Protein AF-A0AAE4I4I3-F1 (afdb_monomer_lite)

pLDDT: mean 74.87, std 17.88, range [29.19, 96.75]

Organism: Phocaeicola vulgatus (NCBI:txid821)

Sequence (245 aa):
MNTEKKIASYEDACRVLNIQPINEEVFNIFPKEDQRSMLAYHKLTVITRALNNGWKPNWDDQNEWKYYPLFRYVNAGLSYAHATSAASSADASVGSRLCFPTSALAKYAAEHFADLYRDYYCFASGNGETQQAESSQEEPQSDFLKTTTEVMQKHLVPLCNGSSSRGLIVVGCDTDTKDKNGEDSTGVMVGFCGNYGAIIKGLKELLTGKQSAPIVERATREIAFEKMIKGGGIESFLKDIMNNN

Radius of gyration: 26.64 Å; chains: 1; bounding box: 72×62×69 Å

Secondary structure (DSSP, 8-state):
--------SHHHHHHHTT-PPPPGGGGGGS-HHHHHHHHHHHHHHHHHHHHTTT----TT-TTS--B------S--SS-----SSSS--------GGG-BSSHHHHHHHHHHTHHHHHHHHS---TT--------SS-----HHHHHHHHHIIIIIHHHHTT-SS-EEEEEEEEEEEE-TTS-EEEEEEEEEEE-HHHHHHHHHHHHHSSTHHHHHHHHHHHHHHHHHHHTT-HHHHHHHHHT--

Foldseek 3Di:
DDPPPPQLFLVSLCVLVVHDDDDLCVLVVDDPQCSQLVSLVVSLLSSQCSLQVPDADDPVDPPQDKDADDDDDPPPDPDDDDDPDPDDPDPDPDDRSNIHSDNVSNVVSCVSSVVSVCSNPDGPDPVDPPPPPPPPDDDPDDPQRVVVVCCCVPPPQVVAPPDQQDKDKDKDKDQQDADPVRHGDIDIDIDIYHHPVNVVVVVCCCVVVVVVPVVVVVVVVVVVVVCCVVVPPPPVVVVVVVVPD

Structure (mmCIF, N/CA/C/O backbone):
data_AF-A0AAE4I4I3-F1
#
_entry.id   AF-A0AAE4I4I3-F1
#
loop_
_atom_site.group_PDB
_atom_site.id
_atom_site.type_symbol
_atom_site.label_atom_id
_atom_site.label_alt_id
_atom_site.label_comp_id
_atom_site.label_asym_id
_atom_site.label_entity_id
_atom_site.label_seq_id
_atom_site.pdbx_PDB_ins_code
_atom_site.Cartn_x
_atom_site.Cartn_y
_atom_site.Cartn_z
_atom_site.occupancy
_atom_site.B_iso_or_equiv
_atom_site.auth_seq_id
_atom_site.auth_comp_id
_atom_site.auth_asym_id
_atom_site.auth_atom_id
_atom_site.pdbx_PDB_model_num
ATOM 1 N N . MET A 1 1 ? 3.310 9.059 -30.063 1.00 32.31 1 MET A N 1
ATOM 2 C CA . MET A 1 1 ? 2.163 9.188 -29.138 1.00 32.31 1 MET A CA 1
ATOM 3 C C . MET A 1 1 ? 2.670 8.883 -27.742 1.00 32.31 1 MET A C 1
ATOM 5 O O . MET A 1 1 ? 3.007 7.740 -27.479 1.00 32.31 1 MET A O 1
ATOM 9 N N . ASN A 1 2 ? 2.825 9.908 -26.903 1.00 37.12 2 ASN A N 1
ATOM 10 C CA . ASN A 1 2 ? 3.350 9.771 -25.547 1.00 37.12 2 ASN A CA 1
ATOM 11 C C . ASN A 1 2 ? 2.165 9.597 -24.587 1.00 37.12 2 ASN A C 1
ATOM 13 O O . ASN A 1 2 ? 1.603 10.571 -24.098 1.00 37.12 2 ASN A O 1
ATOM 17 N N . THR A 1 3 ? 1.697 8.362 -24.416 1.00 37.53 3 THR A N 1
ATOM 18 C CA . THR A 1 3 ? 0.652 8.022 -23.441 1.00 37.53 3 THR A CA 1
ATOM 19 C C . THR A 1 3 ? 1.305 7.424 -22.205 1.00 37.53 3 THR A C 1
ATOM 21 O O . THR A 1 3 ? 1.188 6.226 -21.959 1.00 37.53 3 THR A O 1
ATOM 24 N N . GLU A 1 4 ? 1.987 8.253 -21.416 1.00 48.44 4 GLU A N 1
ATOM 25 C CA . GLU A 1 4 ? 2.324 7.914 -20.031 1.00 48.44 4 GLU A CA 1
ATOM 26 C C . GLU A 1 4 ? 1.020 7.898 -19.218 1.00 48.44 4 GLU A C 1
ATOM 28 O O . GLU A 1 4 ? 0.681 8.830 -18.490 1.00 48.44 4 GLU A O 1
ATOM 33 N N . LYS A 1 5 ? 0.218 6.841 -19.388 1.00 54.81 5 LYS A N 1
ATOM 34 C CA . LYS A 1 5 ? -0.845 6.528 -18.436 1.00 54.81 5 LYS A CA 1
ATOM 35 C C . LYS A 1 5 ? -0.151 6.189 -17.126 1.00 54.81 5 LYS A C 1
ATOM 37 O O . LYS A 1 5 ? 0.422 5.115 -16.977 1.00 54.81 5 LYS A O 1
ATOM 42 N N . LYS A 1 6 ? -0.175 7.141 -16.199 1.00 74.94 6 LYS A N 1
ATOM 43 C CA . LYS A 1 6 ? 0.354 6.983 -14.851 1.00 74.94 6 LYS A CA 1
ATOM 44 C C . LYS A 1 6 ? -0.386 5.823 -14.177 1.00 74.94 6 LYS A C 1
ATOM 46 O O . LYS A 1 6 ? -1.573 5.938 -13.893 1.00 74.94 6 LYS A O 1
ATOM 51 N N . ILE A 1 7 ? 0.295 4.694 -13.981 1.00 91.06 7 ILE A N 1
ATOM 52 C CA . ILE A 1 7 ? -0.256 3.528 -13.278 1.00 91.06 7 ILE A CA 1
ATOM 53 C C . ILE A 1 7 ? -0.505 3.952 -11.828 1.00 91.06 7 ILE A C 1
ATOM 55 O O . ILE A 1 7 ? 0.450 4.187 -11.083 1.00 91.06 7 ILE A O 1
ATOM 59 N N . ALA A 1 8 ? -1.776 4.112 -11.455 1.00 91.19 8 ALA A N 1
ATOM 60 C CA . ALA A 1 8 ? -2.193 4.613 -10.144 1.00 91.19 8 ALA A CA 1
ATOM 61 C C . ALA A 1 8 ? -2.929 3.557 -9.305 1.00 91.19 8 ALA A C 1
ATOM 63 O O . ALA A 1 8 ? -3.159 3.771 -8.120 1.00 91.19 8 ALA A O 1
ATOM 64 N N . SER A 1 9 ? -3.277 2.416 -9.903 1.00 94.56 9 SER A N 1
ATOM 65 C CA . SER A 1 9 ? -4.001 1.316 -9.263 1.00 94.56 9 SER A CA 1
ATOM 66 C C . SER A 1 9 ? -3.539 -0.048 -9.788 1.00 94.56 9 SER A C 1
ATOM 68 O O . SER A 1 9 ? -2.843 -0.142 -10.807 1.00 94.56 9 SER A O 1
ATOM 70 N N . TYR A 1 10 ? -3.942 -1.118 -9.098 1.00 96.06 10 TYR A N 1
ATOM 71 C CA . TYR A 1 10 ? -3.742 -2.493 -9.561 1.00 96.06 10 TYR A CA 1
ATOM 72 C C . TYR A 1 10 ? -4.488 -2.747 -10.879 1.00 96.06 10 TYR A C 1
ATOM 74 O O . TYR A 1 10 ? -3.938 -3.336 -11.806 1.00 96.06 10 TYR A O 1
ATOM 82 N N . GLU A 1 11 ? -5.699 -2.215 -11.013 1.00 95.81 11 GLU A N 1
ATOM 83 C CA . GLU A 1 11 ? -6.546 -2.343 -12.196 1.00 95.81 11 GLU A CA 1
ATOM 84 C C . GLU A 1 11 ? -5.931 -1.620 -13.402 1.00 95.81 11 GLU A C 1
ATOM 86 O O . GLU A 1 11 ? -5.997 -2.113 -14.532 1.00 95.81 11 GLU A O 1
ATOM 91 N N . ASP A 1 12 ? -5.276 -0.476 -13.176 1.00 95.06 12 ASP A N 1
ATOM 92 C CA . ASP A 1 12 ? -4.497 0.201 -14.215 1.00 95.06 12 ASP A CA 1
ATOM 93 C C . ASP A 1 12 ? -3.323 -0.650 -14.683 1.00 95.06 12 ASP A C 1
ATOM 95 O O . ASP A 1 12 ? -3.105 -0.772 -15.891 1.00 95.06 12 ASP A O 1
ATOM 99 N N . ALA A 1 13 ? -2.598 -1.267 -13.747 1.00 96.12 13 ALA A N 1
ATOM 100 C CA . ALA A 1 13 ? -1.496 -2.166 -14.066 1.00 96.12 13 ALA A CA 1
ATOM 101 C C . ALA A 1 13 ? -1.982 -3.383 -14.872 1.00 96.12 13 ALA A C 1
ATOM 103 O O . ALA A 1 13 ? -1.383 -3.716 -15.896 1.00 96.12 13 ALA A O 1
ATOM 104 N N . CYS A 1 14 ? -3.103 -3.993 -14.476 1.00 96.62 14 CYS A N 1
ATOM 105 C CA . CYS A 1 14 ? -3.746 -5.077 -15.219 1.00 96.62 14 CYS A CA 1
ATOM 106 C C . CYS A 1 14 ? -4.103 -4.656 -16.650 1.00 96.62 14 CYS A C 1
ATOM 108 O O . CYS A 1 14 ? -3.781 -5.366 -17.603 1.00 96.62 14 CYS A O 1
ATOM 110 N N . ARG A 1 15 ? -4.690 -3.464 -16.821 1.00 95.75 15 ARG A N 1
ATOM 111 C CA . ARG A 1 15 ? -5.066 -2.929 -18.136 1.00 95.75 15 ARG A CA 1
ATOM 112 C C . ARG A 1 15 ? -3.859 -2.671 -19.034 1.00 95.75 15 ARG A C 1
ATOM 114 O O . ARG A 1 15 ? -3.913 -2.988 -20.217 1.00 95.75 15 ARG A O 1
ATOM 121 N N . VAL A 1 16 ? -2.781 -2.103 -18.489 1.00 94.81 16 VAL A N 1
ATOM 122 C CA . VAL A 1 16 ? -1.531 -1.856 -19.232 1.00 94.81 16 VAL A CA 1
ATOM 123 C C . VAL A 1 16 ? -0.881 -3.169 -19.667 1.00 94.81 16 VAL A C 1
ATOM 125 O O . VAL A 1 16 ? -0.372 -3.260 -20.779 1.00 94.81 16 VAL A O 1
ATOM 128 N N . LEU A 1 17 ? -0.937 -4.197 -18.819 1.00 94.94 17 LEU A N 1
ATOM 129 C CA . LEU A 1 17 ? -0.381 -5.520 -19.106 1.00 94.94 17 LEU A CA 1
ATOM 130 C C . LEU A 1 17 ? -1.322 -6.432 -19.907 1.00 94.94 17 LEU A C 1
ATOM 132 O O . LEU A 1 17 ? -0.930 -7.551 -20.234 1.00 94.94 17 LEU A O 1
ATOM 136 N N . ASN A 1 18 ? -2.538 -5.975 -20.220 1.00 96.00 18 ASN A N 1
ATOM 137 C CA . ASN A 1 18 ? -3.583 -6.761 -20.875 1.00 96.00 18 ASN A CA 1
ATOM 138 C C . ASN A 1 18 ? -3.878 -8.096 -20.157 1.00 96.00 18 ASN A C 1
ATOM 140 O O . ASN A 1 18 ? -3.991 -9.150 -20.785 1.00 96.00 18 ASN A O 1
ATOM 144 N N . ILE A 1 19 ? -3.981 -8.052 -18.827 1.00 96.19 19 ILE A N 1
ATOM 145 C CA . ILE A 1 19 ? -4.380 -9.188 -17.987 1.00 96.19 19 ILE A CA 1
ATOM 146 C C . ILE A 1 19 ? -5.659 -8.854 -17.221 1.00 96.19 19 ILE A C 1
ATOM 148 O O . ILE A 1 19 ? -5.940 -7.689 -16.940 1.00 96.19 19 ILE A O 1
ATOM 152 N N . GLN A 1 20 ? -6.425 -9.878 -16.855 1.00 96.00 20 GLN A N 1
ATOM 153 C CA . GLN A 1 20 ? -7.572 -9.699 -15.968 1.00 96.00 20 GLN A CA 1
ATOM 154 C C . GLN A 1 20 ? -7.103 -9.556 -14.511 1.00 96.00 20 GLN A C 1
ATOM 156 O O . GLN A 1 20 ? -6.129 -10.217 -14.128 1.00 96.00 20 GLN A O 1
ATOM 161 N N . PRO A 1 21 ? -7.763 -8.712 -13.698 1.00 95.81 21 PRO A N 1
ATOM 162 C CA . PRO A 1 21 ? -7.617 -8.746 -12.247 1.00 95.81 21 PRO A CA 1
ATOM 163 C C . PRO A 1 21 ? -7.860 -10.160 -11.708 1.00 95.81 21 PRO A C 1
ATOM 165 O O . PRO A 1 21 ? -8.736 -10.876 -12.197 1.00 95.81 21 PRO A O 1
ATOM 168 N N . ILE A 1 22 ? -7.065 -10.577 -10.723 1.00 94.44 22 ILE A N 1
ATOM 169 C CA . ILE A 1 22 ? -7.235 -11.884 -10.086 1.00 94.44 22 ILE A CA 1
ATOM 170 C C . ILE A 1 22 ? -8.533 -11.909 -9.267 1.00 94.44 22 ILE A C 1
ATOM 172 O O . ILE A 1 22 ? -8.881 -10.912 -8.638 1.00 94.44 22 ILE A O 1
ATOM 176 N N . ASN A 1 23 ? -9.229 -13.049 -9.245 1.00 94.44 23 ASN A N 1
ATOM 177 C CA . ASN A 1 23 ? -10.264 -13.275 -8.238 1.00 94.44 23 ASN A CA 1
ATOM 178 C C . ASN A 1 23 ? -9.578 -13.443 -6.873 1.00 94.44 23 ASN A C 1
ATOM 180 O O . ASN A 1 23 ? -8.776 -14.361 -6.695 1.00 94.44 23 ASN A O 1
ATOM 184 N N . GLU A 1 24 ? -9.877 -12.560 -5.923 1.00 91.56 24 GLU A N 1
ATOM 185 C CA . GLU A 1 24 ? -9.253 -12.565 -4.597 1.00 91.56 24 GLU A CA 1
ATOM 186 C C . GLU A 1 24 ? -9.603 -13.825 -3.789 1.00 91.56 24 GLU A C 1
ATOM 188 O O . GLU A 1 24 ? -8.783 -14.285 -2.998 1.00 91.56 24 GLU A O 1
ATOM 193 N N . GLU A 1 25 ? -10.734 -14.476 -4.079 1.00 92.12 25 GLU A N 1
ATOM 194 C CA . GLU A 1 25 ? -11.137 -15.742 -3.448 1.00 92.12 25 GLU A CA 1
ATOM 195 C C . GLU A 1 25 ? -10.136 -16.881 -3.687 1.00 92.12 25 GLU A C 1
ATOM 197 O O . GLU A 1 25 ? -10.104 -17.853 -2.935 1.00 92.12 25 GLU A O 1
ATOM 202 N N . VAL A 1 26 ? -9.274 -16.771 -4.707 1.00 92.62 26 VAL A N 1
ATOM 203 C CA . VAL A 1 26 ? -8.195 -17.742 -4.954 1.00 92.62 26 VAL A CA 1
ATOM 204 C C . VAL A 1 26 ? -7.237 -17.821 -3.763 1.00 92.62 26 VAL A C 1
ATOM 206 O O . VAL A 1 26 ? -6.634 -18.869 -3.535 1.00 92.62 26 VAL A O 1
ATOM 209 N N . PHE A 1 27 ? -7.113 -16.754 -2.970 1.00 90.75 27 PHE A N 1
ATOM 210 C CA . PHE A 1 27 ? -6.274 -16.751 -1.775 1.00 90.75 27 PHE A CA 1
ATOM 211 C C . PHE A 1 27 ? -6.927 -17.449 -0.574 1.00 90.75 27 PHE A C 1
ATOM 213 O O . PHE A 1 27 ? -6.209 -17.777 0.365 1.00 90.75 27 PHE A O 1
ATOM 220 N N . ASN A 1 28 ? -8.218 -17.804 -0.624 1.00 91.50 28 ASN A N 1
ATOM 221 C CA . ASN A 1 28 ? -8.913 -18.514 0.464 1.00 91.50 28 ASN A CA 1
ATOM 222 C C . ASN A 1 28 ? -8.334 -19.910 0.758 1.00 91.50 28 ASN A C 1
ATOM 224 O O . ASN A 1 28 ? -8.666 -20.519 1.772 1.00 91.50 28 ASN A O 1
ATOM 228 N N . ILE A 1 29 ? -7.457 -20.414 -0.115 1.00 93.88 29 ILE A N 1
ATOM 229 C CA . ILE A 1 29 ? -6.678 -21.636 0.111 1.00 93.88 29 ILE A CA 1
ATOM 230 C C . ILE A 1 29 ? -5.628 -21.482 1.225 1.00 93.88 29 ILE A C 1
ATOM 232 O O . ILE A 1 29 ? -5.163 -22.487 1.759 1.00 93.88 29 ILE A O 1
ATOM 236 N N . PHE A 1 30 ? -5.222 -20.249 1.543 1.00 90.25 30 PHE A N 1
ATOM 237 C CA . PHE A 1 30 ? -4.247 -19.939 2.587 1.00 90.25 30 PHE A CA 1
ATOM 238 C C . PHE A 1 30 ? -4.944 -19.664 3.930 1.00 90.25 30 PHE A C 1
ATOM 240 O O . PHE A 1 30 ? -6.107 -19.243 3.936 1.00 90.25 30 PHE A O 1
ATOM 247 N N . PRO A 1 31 ? -4.246 -19.845 5.070 1.00 91.62 31 PRO A N 1
ATOM 248 C CA . PRO A 1 31 ? -4.718 -19.369 6.370 1.00 91.62 31 PRO A CA 1
ATOM 249 C C . PRO A 1 31 ? -5.119 -17.893 6.312 1.00 91.62 31 PRO A C 1
ATOM 251 O O . PRO A 1 31 ? -4.498 -17.112 5.587 1.00 91.62 31 PRO A O 1
ATOM 254 N N . LYS A 1 32 ? -6.148 -17.498 7.073 1.00 87.19 32 LYS A N 1
ATOM 255 C CA . LYS A 1 32 ? -6.680 -16.121 7.057 1.00 87.19 32 LYS A CA 1
ATOM 256 C C . LYS A 1 32 ? -5.593 -15.082 7.337 1.00 87.19 32 LYS A C 1
ATOM 258 O O . LYS A 1 32 ? -5.591 -14.007 6.748 1.00 87.19 32 LYS A O 1
ATOM 263 N N . GLU A 1 33 ? -4.644 -15.445 8.188 1.00 85.38 33 GLU A N 1
ATOM 264 C CA . GLU A 1 33 ? -3.499 -14.644 8.602 1.00 85.38 33 GLU A CA 1
ATOM 265 C C . GLU A 1 33 ? -2.537 -14.332 7.438 1.00 85.38 33 GLU A C 1
ATOM 267 O O . GLU A 1 33 ? -1.902 -13.276 7.430 1.00 85.38 33 GLU A O 1
ATOM 272 N N . ASP A 1 34 ? -2.470 -15.210 6.432 1.00 87.69 34 ASP A N 1
ATOM 273 C CA . ASP A 1 34 ? -1.551 -15.108 5.293 1.00 87.69 34 ASP A CA 1
ATOM 274 C C . ASP A 1 34 ? -2.212 -14.499 4.046 1.00 87.69 34 ASP A C 1
ATOM 276 O O . ASP A 1 34 ? -1.534 -13.937 3.184 1.00 87.69 34 ASP A O 1
ATOM 280 N N . GLN A 1 35 ? -3.541 -14.577 3.929 1.00 90.19 35 GLN A N 1
ATOM 281 C CA . GLN A 1 35 ? -4.290 -14.148 2.738 1.00 90.19 35 GLN A CA 1
ATOM 282 C C . GLN A 1 35 ? -3.960 -12.714 2.315 1.00 90.19 35 GLN A C 1
ATOM 284 O O . GLN A 1 35 ? -3.699 -12.441 1.139 1.00 90.19 35 GLN A O 1
ATOM 289 N N . ARG A 1 36 ? -3.919 -11.802 3.290 1.00 89.94 36 ARG A N 1
ATOM 290 C CA . ARG A 1 36 ? -3.685 -10.375 3.058 1.00 89.94 36 ARG A CA 1
ATOM 291 C C . ARG A 1 36 ? -2.302 -10.101 2.467 1.00 89.94 36 ARG A C 1
ATOM 293 O O . ARG A 1 36 ? -2.192 -9.357 1.491 1.00 89.94 36 ARG A O 1
ATOM 300 N N . SER A 1 37 ? -1.259 -10.722 3.017 1.00 91.25 37 SER A N 1
ATOM 301 C CA . SER A 1 37 ? 0.115 -10.529 2.541 1.00 91.25 37 SER A CA 1
ATOM 302 C C . SER A 1 37 ? 0.326 -11.171 1.167 1.00 91.25 37 SER A C 1
ATOM 304 O O . SER A 1 37 ? 0.987 -10.587 0.305 1.00 91.25 37 SER A O 1
ATOM 306 N N . MET A 1 38 ? -0.313 -12.317 0.914 1.00 92.62 38 MET A N 1
ATOM 307 C CA . MET A 1 38 ? -0.261 -13.018 -0.371 1.00 92.62 38 MET A CA 1
ATOM 308 C C . MET A 1 38 ? -0.953 -12.230 -1.489 1.00 92.62 38 MET A C 1
ATOM 310 O O . MET A 1 38 ? -0.386 -12.066 -2.577 1.00 92.62 38 MET A O 1
ATOM 314 N N . LEU A 1 39 ? -2.138 -11.677 -1.214 1.00 94.38 39 LEU A N 1
ATOM 315 C CA . LEU A 1 39 ? -2.849 -10.801 -2.142 1.00 94.38 39 LEU A CA 1
ATOM 316 C C . LEU A 1 39 ? -2.047 -9.524 -2.421 1.00 94.38 39 LEU A C 1
ATOM 318 O O . LEU A 1 39 ? -1.869 -9.140 -3.583 1.00 94.38 39 LEU A O 1
ATOM 322 N N . ALA A 1 40 ? -1.523 -8.883 -1.372 1.00 94.38 40 ALA A N 1
ATOM 323 C CA . ALA A 1 40 ? -0.714 -7.676 -1.499 1.00 94.38 40 ALA A CA 1
ATOM 324 C C . ALA A 1 40 ? 0.541 -7.926 -2.344 1.00 94.38 40 ALA A C 1
ATOM 326 O O . ALA A 1 40 ? 0.833 -7.160 -3.266 1.00 94.38 40 ALA A O 1
ATOM 327 N N . TYR A 1 41 ? 1.233 -9.043 -2.102 1.00 94.38 41 TYR A N 1
ATOM 328 C CA . TYR A 1 41 ? 2.389 -9.446 -2.891 1.00 94.38 41 TYR A CA 1
ATOM 329 C C . TYR A 1 41 ? 2.036 -9.628 -4.367 1.00 94.38 41 TYR A C 1
ATOM 331 O O . TYR A 1 41 ? 2.728 -9.098 -5.241 1.00 94.38 41 TYR A O 1
ATOM 339 N N . HIS A 1 42 ? 0.934 -10.321 -4.666 1.00 95.50 42 HIS A N 1
ATOM 340 C CA . HIS A 1 42 ? 0.475 -10.484 -6.040 1.00 95.50 42 HIS A CA 1
ATOM 341 C C . HIS A 1 42 ? 0.224 -9.125 -6.706 1.00 95.50 42 HIS A C 1
ATOM 343 O O . HIS A 1 42 ? 0.811 -8.845 -7.755 1.00 95.50 42 HIS A O 1
ATOM 349 N N . LYS A 1 43 ? -0.572 -8.247 -6.083 1.00 96.69 43 LYS A N 1
ATOM 350 C CA . LYS A 1 43 ? -0.879 -6.917 -6.632 1.00 96.69 43 LYS A CA 1
ATOM 351 C C . LYS A 1 43 ? 0.389 -6.096 -6.876 1.00 96.69 43 LYS A C 1
ATOM 353 O O . LYS A 1 43 ? 0.559 -5.558 -7.971 1.00 96.69 43 LYS A O 1
ATOM 358 N N . LEU A 1 44 ? 1.320 -6.078 -5.919 1.00 96.25 44 LEU A N 1
ATOM 359 C CA . LEU A 1 44 ? 2.612 -5.401 -6.063 1.00 96.25 44 LEU A CA 1
ATOM 360 C C . LEU A 1 44 ? 3.427 -5.956 -7.234 1.00 96.25 44 LEU A C 1
ATOM 362 O O . LEU A 1 44 ? 3.962 -5.179 -8.016 1.00 96.25 44 LEU A O 1
ATOM 366 N N . THR A 1 45 ? 3.479 -7.277 -7.427 1.00 95.25 45 THR A N 1
ATOM 367 C CA . THR A 1 45 ? 4.226 -7.862 -8.557 1.00 95.25 45 THR A CA 1
ATOM 368 C C . THR A 1 45 ? 3.637 -7.464 -9.914 1.00 95.25 45 THR A C 1
ATOM 370 O O . THR A 1 45 ? 4.375 -7.252 -10.879 1.00 95.25 45 THR A O 1
ATOM 373 N N . VAL A 1 46 ? 2.312 -7.331 -10.015 1.00 96.75 46 VAL A N 1
ATOM 374 C CA . VAL A 1 46 ? 1.641 -6.851 -11.230 1.00 96.75 46 VAL A CA 1
ATOM 375 C C . VAL A 1 46 ? 1.952 -5.374 -11.468 1.00 96.75 46 VAL A C 1
ATOM 377 O O . VAL A 1 46 ? 2.355 -5.010 -12.572 1.00 96.75 46 VAL A O 1
ATOM 380 N N . ILE A 1 47 ? 1.842 -4.548 -10.428 1.00 96.50 47 ILE A N 1
ATOM 381 C CA . ILE A 1 47 ? 2.155 -3.117 -10.478 1.00 96.50 47 ILE A CA 1
ATOM 382 C C . ILE A 1 47 ? 3.616 -2.892 -10.875 1.00 96.50 47 ILE A C 1
ATOM 384 O O . ILE A 1 47 ? 3.877 -2.132 -11.804 1.00 96.50 47 ILE A O 1
ATOM 388 N N . THR A 1 48 ? 4.569 -3.590 -10.252 1.00 95.25 48 THR A N 1
ATOM 389 C CA . THR A 1 48 ? 5.993 -3.481 -10.595 1.00 95.25 48 THR A CA 1
ATOM 390 C C . THR A 1 48 ? 6.249 -3.864 -12.049 1.00 95.25 48 THR A C 1
ATOM 392 O O . THR A 1 48 ? 6.948 -3.136 -12.747 1.00 95.25 48 THR A O 1
ATOM 395 N N . ARG A 1 49 ? 5.651 -4.954 -12.554 1.00 94.81 49 ARG A N 1
ATOM 396 C CA . ARG A 1 49 ? 5.787 -5.328 -13.974 1.00 94.81 49 ARG A CA 1
ATOM 397 C C . ARG A 1 49 ? 5.277 -4.237 -14.911 1.00 94.81 49 ARG A C 1
ATOM 399 O O . ARG A 1 49 ? 5.927 -3.962 -15.917 1.00 94.81 49 ARG A O 1
ATOM 406 N N . ALA A 1 50 ? 4.137 -3.634 -14.583 1.00 95.75 50 ALA A N 1
ATOM 407 C CA . ALA A 1 50 ? 3.555 -2.566 -15.383 1.00 95.75 50 ALA A CA 1
ATOM 408 C C . ALA A 1 50 ? 4.428 -1.299 -15.343 1.00 95.75 50 ALA A C 1
ATOM 410 O O . ALA A 1 50 ? 4.730 -0.732 -16.389 1.00 95.75 50 ALA A O 1
ATOM 411 N N . LEU A 1 51 ? 4.894 -0.897 -14.155 1.00 94.81 51 LEU A N 1
ATOM 412 C CA . LEU A 1 51 ? 5.760 0.272 -13.966 1.00 94.81 51 LEU A CA 1
ATOM 413 C C . LEU A 1 51 ? 7.117 0.112 -14.654 1.00 94.81 51 LEU A C 1
ATOM 415 O O . LEU A 1 51 ? 7.626 1.068 -15.232 1.00 94.81 51 LEU A O 1
ATOM 419 N N . ASN A 1 52 ? 7.689 -1.091 -14.629 1.00 94.62 52 ASN A N 1
ATOM 420 C CA . ASN A 1 52 ? 8.978 -1.365 -15.257 1.00 94.62 52 ASN A CA 1
ATOM 421 C C . ASN A 1 52 ? 8.916 -1.353 -16.787 1.00 94.62 52 ASN A C 1
ATOM 423 O O . ASN A 1 52 ? 9.967 -1.319 -17.421 1.00 94.62 52 ASN A O 1
ATOM 427 N N . ASN A 1 53 ? 7.721 -1.386 -17.387 1.00 93.06 53 ASN A N 1
ATOM 428 C CA . ASN A 1 53 ? 7.525 -1.294 -18.835 1.00 93.06 53 ASN A CA 1
ATOM 429 C C . ASN A 1 53 ? 8.461 -2.231 -19.631 1.00 93.06 53 ASN A C 1
ATOM 431 O O . ASN A 1 53 ? 9.149 -1.829 -20.567 1.00 93.06 53 ASN A O 1
ATOM 435 N N . GLY A 1 54 ? 8.537 -3.493 -19.201 1.00 91.25 54 GLY A N 1
ATOM 436 C CA . GLY A 1 54 ? 9.382 -4.513 -19.827 1.00 91.25 54 GLY A CA 1
ATOM 437 C C . GLY A 1 54 ? 10.832 -4.563 -19.339 1.00 91.25 54 GLY A C 1
ATOM 438 O O . GLY A 1 54 ? 11.501 -5.561 -19.611 1.00 91.25 54 GLY A O 1
ATOM 439 N N . TRP A 1 55 ? 11.309 -3.576 -18.572 1.00 93.31 55 TRP A N 1
ATOM 440 C CA . TRP A 1 55 ? 12.605 -3.677 -17.902 1.00 93.31 55 TRP A CA 1
ATOM 441 C C . TRP A 1 55 ? 12.611 -4.855 -16.922 1.00 93.31 55 TRP A C 1
ATOM 443 O O . TRP A 1 55 ? 11.666 -5.074 -16.154 1.00 93.31 55 TRP A O 1
ATOM 453 N N . LYS A 1 56 ? 13.698 -5.623 -16.960 1.00 90.62 56 LYS A N 1
ATOM 454 C CA . LYS A 1 56 ? 13.988 -6.707 -16.028 1.00 90.62 56 LYS A CA 1
ATOM 455 C C . LYS A 1 56 ? 15.438 -6.552 -15.576 1.00 90.62 56 LYS A C 1
ATOM 457 O O . LYS A 1 56 ? 16.281 -6.301 -16.433 1.00 90.62 56 LYS A O 1
ATOM 462 N N . PRO A 1 57 ? 15.725 -6.741 -14.282 1.00 88.44 57 PRO A N 1
ATOM 463 C CA . PRO A 1 57 ? 17.084 -6.657 -13.766 1.00 88.44 57 PRO A CA 1
ATOM 464 C C . PRO A 1 57 ? 17.983 -7.697 -14.444 1.00 88.44 57 PRO A C 1
ATOM 466 O O . PRO A 1 57 ? 17.640 -8.882 -14.490 1.00 88.44 57 PRO A O 1
ATOM 469 N N . ASN A 1 58 ? 19.142 -7.259 -14.921 1.00 88.19 58 ASN A N 1
ATOM 470 C CA . ASN A 1 58 ? 20.247 -8.115 -15.312 1.00 88.19 58 ASN A CA 1
ATOM 471 C C . ASN A 1 58 ? 21.107 -8.421 -14.078 1.00 88.19 58 ASN A C 1
ATOM 473 O O . ASN A 1 58 ? 21.813 -7.561 -13.555 1.00 88.19 58 ASN A O 1
ATOM 477 N N . TRP A 1 59 ? 21.030 -9.654 -13.584 1.00 86.00 59 TRP A N 1
ATOM 478 C CA . TRP A 1 59 ? 21.750 -10.067 -12.375 1.00 86.00 59 TRP A CA 1
ATOM 479 C C . TRP A 1 59 ? 23.241 -10.304 -12.600 1.00 86.00 59 TRP A C 1
ATOM 481 O O . TRP A 1 59 ? 23.999 -10.271 -11.634 1.00 86.00 59 TRP A O 1
ATOM 491 N N . ASP A 1 60 ? 23.653 -10.478 -13.854 1.00 88.62 60 ASP A N 1
ATOM 492 C CA . ASP A 1 60 ? 25.056 -10.659 -14.222 1.00 88.62 60 ASP A CA 1
ATOM 493 C C . ASP A 1 60 ? 25.785 -9.312 -14.378 1.00 88.62 60 ASP A C 1
ATOM 495 O O . ASP A 1 60 ? 27.015 -9.265 -14.393 1.00 88.62 60 ASP A O 1
ATOM 499 N N . ASP A 1 61 ? 25.042 -8.200 -14.460 1.00 86.56 61 ASP A N 1
ATOM 500 C CA . ASP A 1 61 ? 25.602 -6.850 -14.522 1.00 86.56 61 ASP A CA 1
ATOM 501 C C . ASP A 1 61 ? 25.668 -6.205 -13.132 1.00 86.56 61 ASP A C 1
ATOM 503 O O . ASP A 1 61 ? 24.671 -5.732 -12.573 1.00 86.56 61 ASP A O 1
ATOM 507 N N . GLN A 1 62 ? 26.885 -6.157 -12.589 1.00 85.31 62 GLN A N 1
ATOM 508 C CA . GLN A 1 62 ? 27.187 -5.520 -11.307 1.00 85.31 62 GLN A CA 1
ATOM 509 C C . GLN A 1 62 ? 27.122 -3.984 -11.359 1.00 85.31 62 GLN A C 1
ATOM 511 O O . GLN A 1 62 ? 27.059 -3.349 -10.308 1.00 85.31 62 GLN A O 1
ATOM 516 N N . ASN A 1 63 ? 27.123 -3.379 -12.551 1.00 88.88 63 ASN A N 1
ATOM 517 C CA . ASN A 1 63 ? 27.035 -1.928 -12.725 1.00 88.88 63 ASN A CA 1
ATOM 518 C C . ASN A 1 63 ? 25.590 -1.439 -12.898 1.00 88.88 63 ASN A C 1
ATOM 520 O O . ASN A 1 63 ? 25.327 -0.237 -12.811 1.00 88.88 63 ASN A O 1
ATOM 524 N N . GLU A 1 64 ? 24.641 -2.347 -13.133 1.00 85.94 64 GLU A N 1
ATOM 525 C CA . GLU A 1 64 ? 23.230 -1.999 -13.229 1.00 85.94 64 GLU A CA 1
ATOM 526 C C . GLU A 1 64 ? 22.627 -1.829 -11.830 1.00 85.94 64 GLU A C 1
ATOM 528 O O . GLU A 1 64 ? 22.322 -2.797 -11.120 1.00 85.94 64 GLU A O 1
ATOM 533 N N . TRP A 1 65 ? 22.385 -0.572 -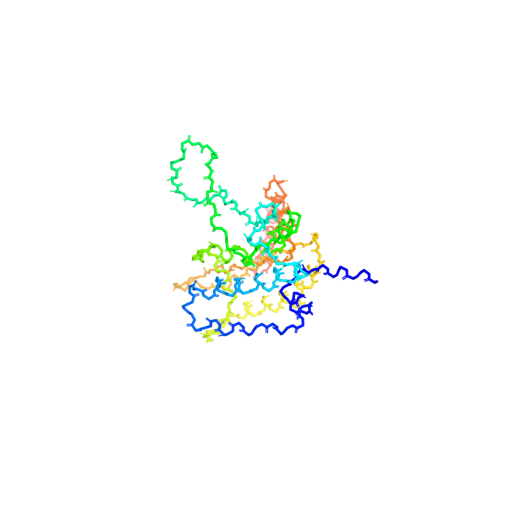11.461 1.00 87.56 65 TRP A N 1
ATOM 534 C CA . TRP A 1 65 ? 21.673 -0.221 -10.240 1.00 87.56 65 TRP A CA 1
ATOM 535 C C . TRP A 1 65 ? 20.226 -0.719 -10.261 1.00 87.56 65 TRP A C 1
ATOM 537 O O . TRP A 1 65 ? 19.479 -0.499 -11.212 1.00 87.56 65 TRP A O 1
ATOM 547 N N . LYS A 1 66 ? 19.817 -1.358 -9.162 1.00 89.38 66 LYS A N 1
ATOM 548 C CA . LYS A 1 66 ? 18.472 -1.907 -8.957 1.00 89.38 66 LYS A CA 1
ATOM 549 C C . LYS A 1 66 ? 17.893 -1.257 -7.710 1.00 89.38 66 LYS A C 1
ATOM 551 O O . LYS A 1 66 ? 18.448 -1.393 -6.621 1.00 89.38 66 LYS A O 1
ATOM 556 N N . TYR A 1 67 ? 16.803 -0.521 -7.871 1.00 89.75 67 TYR A N 1
ATOM 557 C CA . TYR A 1 67 ? 16.237 0.291 -6.800 1.00 89.75 67 TYR A CA 1
ATOM 558 C C . TYR A 1 67 ? 15.057 -0.414 -6.139 1.00 89.75 67 TYR A C 1
ATOM 560 O O . TYR A 1 67 ? 14.204 -0.982 -6.821 1.00 89.75 67 TYR A O 1
ATOM 568 N N . TYR A 1 68 ? 14.998 -0.338 -4.809 1.00 87.00 68 TYR A N 1
ATOM 569 C CA . TYR A 1 68 ? 13.985 -0.996 -3.987 1.00 87.00 68 TYR A CA 1
ATOM 570 C C . TYR A 1 68 ? 13.331 -0.001 -3.032 1.00 87.00 68 TYR A C 1
ATOM 572 O O . TYR A 1 68 ? 14.037 0.794 -2.403 1.00 87.00 68 TYR A O 1
ATOM 580 N N . PRO A 1 69 ? 12.002 -0.059 -2.870 1.00 87.50 69 PRO A N 1
ATOM 581 C CA . PRO A 1 69 ? 11.319 0.581 -1.756 1.00 87.50 69 PRO A CA 1
ATOM 582 C C . PRO A 1 69 ? 11.797 -0.002 -0.424 1.00 87.50 69 PRO A C 1
ATOM 584 O O . PRO A 1 69 ? 11.635 -1.193 -0.168 1.00 87.50 69 PRO A O 1
ATOM 587 N N . LEU A 1 70 ? 12.381 0.839 0.427 1.00 79.88 70 LEU A N 1
ATOM 588 C CA . LEU A 1 70 ? 12.743 0.489 1.800 1.00 79.88 70 LEU A CA 1
ATOM 589 C C . LEU A 1 70 ? 11.966 1.391 2.756 1.00 79.88 70 LEU A C 1
ATOM 591 O O . LEU A 1 70 ? 12.069 2.616 2.689 1.00 79.88 70 LEU A O 1
ATOM 595 N N . PHE A 1 71 ? 11.193 0.776 3.649 1.00 79.88 71 PHE A N 1
ATOM 596 C CA . PHE A 1 71 ? 10.349 1.477 4.611 1.00 79.88 71 PHE A CA 1
ATOM 597 C C . PHE A 1 71 ? 10.984 1.446 6.000 1.00 79.88 71 PHE A C 1
ATOM 599 O O . PHE A 1 71 ? 11.467 0.411 6.458 1.00 79.88 71 PHE A O 1
ATOM 606 N N . ARG A 1 72 ? 10.967 2.591 6.688 1.00 72.50 72 ARG A N 1
ATOM 607 C CA . ARG A 1 72 ? 11.369 2.708 8.093 1.00 72.50 72 ARG A CA 1
ATOM 608 C C . ARG A 1 72 ? 10.131 2.983 8.938 1.00 72.50 72 ARG A C 1
ATOM 610 O O . ARG A 1 72 ? 9.512 4.034 8.791 1.00 72.50 72 ARG A O 1
ATOM 617 N N . TYR A 1 73 ? 9.818 2.080 9.860 1.00 65.50 73 TYR A N 1
ATOM 618 C CA . TYR A 1 73 ? 8.777 2.299 10.863 1.00 65.50 73 TYR A CA 1
ATOM 619 C C . TYR A 1 73 ? 9.371 3.048 12.057 1.00 65.50 73 TYR A C 1
ATOM 621 O O . TYR A 1 73 ? 10.335 2.597 12.669 1.00 65.50 73 TYR A O 1
ATOM 629 N N . VAL A 1 74 ? 8.826 4.229 12.358 1.00 60.41 74 VAL A N 1
ATOM 630 C CA . VAL A 1 74 ? 9.408 5.162 13.343 1.00 60.41 74 VAL A CA 1
ATOM 631 C C . VAL A 1 74 ? 8.981 4.836 14.784 1.00 60.41 74 VAL A C 1
ATOM 633 O O . VAL A 1 74 ? 9.663 5.223 15.722 1.00 60.41 74 VAL A O 1
ATOM 636 N N . ASN A 1 75 ? 7.903 4.064 14.966 1.00 57.50 75 ASN A N 1
ATOM 637 C CA . ASN A 1 75 ? 7.410 3.597 16.265 1.00 57.50 75 ASN A CA 1
ATOM 638 C C . ASN A 1 75 ? 7.160 2.085 16.211 1.00 57.50 75 ASN A C 1
ATOM 640 O O . ASN A 1 75 ? 6.038 1.651 15.974 1.00 57.50 75 ASN A O 1
ATOM 644 N N . ALA A 1 76 ? 8.199 1.276 16.415 1.00 54.47 76 ALA A N 1
ATOM 645 C CA . ALA A 1 76 ? 8.046 -0.180 16.458 1.00 54.47 76 ALA A CA 1
ATOM 646 C C . ALA A 1 76 ? 7.443 -0.705 17.778 1.00 54.47 76 ALA A C 1
ATOM 648 O O . ALA A 1 76 ? 7.096 -1.874 17.832 1.00 54.47 76 ALA A O 1
ATOM 649 N N . GLY A 1 77 ? 7.287 0.134 18.818 1.00 48.88 77 GLY A N 1
ATOM 650 C CA . GLY A 1 77 ? 6.783 -0.276 20.138 1.00 48.88 77 GLY A CA 1
ATOM 651 C C . GLY A 1 77 ? 7.725 -1.254 20.858 1.00 48.88 77 GLY A C 1
ATOM 652 O O . GLY A 1 77 ? 8.058 -2.301 20.323 1.00 48.88 77 GLY A O 1
ATOM 653 N N . LEU A 1 78 ? 8.195 -0.893 22.062 1.00 41.62 78 LEU A N 1
ATOM 654 C CA . LEU A 1 78 ? 8.976 -1.714 23.022 1.00 41.62 78 LEU A CA 1
ATOM 655 C C . LEU A 1 78 ? 10.092 -2.647 22.481 1.00 41.62 78 LEU A C 1
ATOM 657 O O . LEU A 1 78 ? 10.593 -3.497 23.212 1.00 41.62 78 LEU A O 1
ATOM 661 N N . SER A 1 79 ? 10.542 -2.483 21.241 1.00 46.75 79 SER A N 1
ATOM 662 C CA . SER A 1 79 ? 11.582 -3.314 20.644 1.00 46.75 79 SER A CA 1
ATOM 663 C C . SER A 1 79 ? 12.935 -2.663 20.909 1.00 46.75 79 SER A C 1
ATOM 665 O O . SER A 1 79 ? 13.358 -1.753 20.197 1.00 46.75 79 SER A O 1
ATOM 667 N N . TYR A 1 80 ? 13.600 -3.097 21.981 1.00 44.88 80 TYR A N 1
ATOM 668 C CA . TYR A 1 80 ? 14.996 -2.756 22.248 1.00 44.88 80 TYR A CA 1
ATOM 669 C C . TYR A 1 80 ? 15.889 -3.501 21.248 1.00 44.88 80 TYR A C 1
ATOM 671 O O . TYR A 1 80 ? 16.153 -4.691 21.403 1.00 44.88 80 TYR A O 1
ATOM 679 N N . ALA A 1 81 ? 16.345 -2.802 20.210 1.00 51.88 81 ALA A N 1
ATOM 680 C CA . ALA A 1 81 ? 17.375 -3.292 19.302 1.00 51.88 81 ALA A CA 1
ATOM 681 C C . ALA A 1 81 ? 18.701 -2.599 19.646 1.00 51.88 81 ALA A C 1
ATOM 683 O O . ALA A 1 81 ? 18.893 -1.419 19.352 1.00 51.88 81 ALA A O 1
ATOM 684 N N . HIS A 1 82 ? 19.611 -3.322 20.303 1.00 45.75 82 HIS A N 1
ATOM 685 C CA . HIS A 1 82 ? 20.959 -2.836 20.593 1.00 45.75 82 HIS A CA 1
ATOM 686 C C . HIS A 1 82 ? 21.757 -2.720 19.284 1.00 45.75 82 HIS A C 1
ATOM 688 O O . HIS A 1 82 ? 22.294 -3.709 18.786 1.00 45.75 82 HIS A O 1
ATOM 694 N N . ALA A 1 83 ? 21.849 -1.511 18.730 1.00 54.66 83 ALA A N 1
ATOM 695 C CA . ALA A 1 83 ? 22.710 -1.210 17.592 1.00 54.66 83 ALA A CA 1
ATOM 696 C C . ALA A 1 83 ? 23.900 -0.357 18.056 1.00 54.66 83 ALA A C 1
ATOM 698 O O . ALA A 1 83 ? 23.726 0.741 18.578 1.00 54.66 83 ALA A O 1
ATOM 699 N N . THR A 1 84 ? 25.123 -0.848 17.839 1.00 59.31 84 THR A N 1
ATOM 700 C CA . THR A 1 84 ? 26.390 -0.150 18.145 1.00 59.31 84 THR A CA 1
ATOM 701 C C . THR A 1 84 ? 26.626 1.093 17.281 1.00 59.31 84 THR A C 1
ATOM 703 O O . THR A 1 84 ? 27.588 1.830 17.482 1.00 59.31 84 THR A O 1
ATOM 706 N N . SER A 1 85 ? 25.766 1.348 16.297 1.00 57.72 85 SER A N 1
ATOM 707 C CA . SER A 1 85 ? 25.796 2.518 15.424 1.00 57.72 85 SER A CA 1
ATOM 708 C C . SER A 1 85 ? 24.367 2.878 15.028 1.00 57.72 85 SER A C 1
ATOM 710 O O . SER A 1 85 ? 23.582 1.992 14.696 1.00 57.72 85 SER A O 1
ATOM 712 N N . ALA A 1 86 ? 24.027 4.173 15.028 1.00 51.34 86 ALA A N 1
ATOM 713 C CA . ALA A 1 86 ? 22.688 4.663 14.665 1.00 51.34 86 ALA A CA 1
ATOM 714 C C . ALA A 1 86 ? 22.266 4.287 13.226 1.00 51.34 86 ALA A C 1
ATOM 716 O O . ALA A 1 86 ? 21.077 4.261 12.904 1.00 51.34 86 ALA A O 1
ATOM 717 N N . ALA A 1 87 ? 23.245 3.978 12.372 1.00 48.66 87 ALA A N 1
ATOM 718 C CA . ALA A 1 87 ? 23.075 3.325 11.087 1.00 48.66 87 ALA A CA 1
ATOM 719 C C . ALA A 1 87 ? 23.989 2.094 11.052 1.00 48.66 87 ALA A C 1
ATOM 721 O O . ALA A 1 87 ? 25.204 2.217 11.193 1.00 48.66 87 ALA A O 1
ATOM 722 N N . SER A 1 88 ? 23.408 0.911 10.890 1.00 51.72 88 SER A N 1
ATOM 723 C CA . SER A 1 88 ? 24.140 -0.323 10.599 1.00 51.72 88 SER A CA 1
ATOM 724 C C . SER A 1 88 ? 24.077 -0.576 9.092 1.00 51.72 88 SER A C 1
ATOM 726 O O . SER A 1 88 ? 23.060 -0.270 8.464 1.00 51.72 88 SER A O 1
ATOM 728 N N . SER A 1 89 ? 25.140 -1.122 8.499 1.00 50.56 89 SER A N 1
ATOM 729 C CA . SER A 1 89 ? 25.098 -1.654 7.135 1.00 50.56 89 SER A CA 1
ATOM 730 C C . SER A 1 89 ? 24.059 -2.776 7.082 1.00 50.56 89 SER A C 1
ATOM 732 O O . SER A 1 89 ? 24.263 -3.836 7.670 1.00 50.56 89 SER A O 1
ATOM 734 N N . ALA A 1 90 ? 22.918 -2.526 6.442 1.00 50.31 90 ALA A N 1
ATOM 735 C CA . ALA A 1 90 ? 21.910 -3.551 6.225 1.00 50.31 90 ALA A CA 1
ATOM 736 C C . ALA A 1 90 ? 22.278 -4.322 4.956 1.00 50.31 90 ALA A C 1
ATOM 738 O O . ALA A 1 90 ? 22.054 -3.825 3.852 1.00 50.31 90 ALA A O 1
ATOM 739 N N . ASP A 1 91 ? 22.832 -5.526 5.111 1.00 49.53 91 ASP A N 1
ATOM 740 C CA . ASP A 1 91 ? 22.879 -6.510 4.027 1.00 49.53 91 ASP A CA 1
ATOM 741 C C . ASP A 1 91 ? 21.442 -6.949 3.719 1.00 49.53 91 ASP A C 1
ATOM 743 O O . ASP A 1 91 ? 20.907 -7.915 4.265 1.00 49.53 91 ASP A O 1
ATOM 747 N N . ALA A 1 92 ? 20.758 -6.161 2.893 1.00 52.66 92 ALA A N 1
ATOM 748 C CA . ALA A 1 92 ? 19.392 -6.433 2.493 1.00 52.66 92 ALA A CA 1
ATOM 749 C C . ALA A 1 92 ? 19.413 -7.393 1.300 1.00 52.66 92 ALA A C 1
ATOM 751 O O . ALA A 1 92 ? 19.595 -6.987 0.153 1.00 52.66 92 ALA A O 1
ATOM 752 N N . SER A 1 93 ? 19.192 -8.680 1.570 1.00 53.72 93 SER A N 1
ATOM 753 C CA . SER A 1 93 ? 18.823 -9.642 0.527 1.00 53.72 93 SER A CA 1
ATOM 754 C C . SER A 1 93 ? 17.420 -9.294 0.024 1.00 53.72 93 SER A C 1
ATOM 756 O O . SER A 1 93 ? 16.411 -9.708 0.592 1.00 53.72 93 SER A O 1
ATOM 758 N N . VAL A 1 94 ? 17.352 -8.449 -1.001 1.00 59.78 94 VAL A N 1
ATOM 759 C CA . VAL A 1 94 ? 16.100 -7.927 -1.560 1.00 59.78 94 VAL A CA 1
ATOM 760 C C . VAL A 1 94 ? 15.573 -8.824 -2.678 1.00 59.78 94 VAL A C 1
ATOM 762 O O . VAL A 1 94 ? 16.308 -9.279 -3.552 1.00 59.78 94 VAL A O 1
ATOM 765 N N . GLY A 1 95 ? 14.266 -9.091 -2.654 1.00 62.28 95 GLY A N 1
ATOM 766 C CA . GLY A 1 95 ? 13.615 -9.951 -3.638 1.00 62.28 95 GLY A CA 1
ATOM 767 C C . GLY A 1 95 ? 13.519 -9.296 -5.019 1.00 62.28 95 GLY A C 1
ATOM 768 O O . GLY A 1 95 ? 12.929 -8.228 -5.166 1.00 62.28 95 GLY A O 1
ATOM 769 N N . SER A 1 96 ? 13.999 -9.994 -6.050 1.00 71.62 96 SER A N 1
ATOM 770 C CA . SER A 1 96 ? 14.061 -9.551 -7.456 1.00 71.62 96 SER A CA 1
ATOM 771 C C . SER A 1 96 ? 12.755 -9.017 -8.055 1.00 71.62 96 SER A C 1
ATOM 773 O O . SER A 1 96 ? 12.782 -8.231 -9.001 1.00 71.62 96 SER A O 1
ATOM 775 N N . ARG A 1 97 ? 11.597 -9.444 -7.537 1.00 81.69 97 ARG A N 1
ATOM 776 C CA . ARG A 1 97 ? 10.287 -9.173 -8.153 1.00 81.69 97 ARG A CA 1
ATOM 777 C C . ARG A 1 97 ? 9.760 -7.756 -7.932 1.00 81.69 97 ARG A C 1
ATOM 779 O O . ARG A 1 97 ? 8.857 -7.364 -8.661 1.00 81.69 97 ARG A O 1
ATOM 786 N N . LEU A 1 98 ? 10.308 -7.011 -6.969 1.00 89.69 98 LEU A N 1
ATOM 787 C CA . LEU A 1 98 ? 9.856 -5.660 -6.600 1.00 89.69 98 LEU A CA 1
ATOM 788 C C . LEU A 1 98 ? 10.942 -4.588 -6.825 1.00 89.69 98 LEU A C 1
ATOM 790 O O . LEU A 1 98 ? 10.989 -3.591 -6.105 1.00 89.69 98 LEU A O 1
ATOM 794 N N . CYS A 1 99 ? 11.832 -4.810 -7.799 1.00 90.56 99 CYS A N 1
ATOM 795 C CA . CYS A 1 99 ? 12.899 -3.876 -8.159 1.00 90.56 99 CYS A CA 1
ATOM 796 C C . CYS A 1 99 ? 12.509 -2.955 -9.321 1.00 90.56 99 CYS A C 1
ATOM 798 O O . CYS A 1 99 ? 11.697 -3.323 -10.175 1.00 90.56 99 CYS A O 1
ATOM 800 N N . PHE A 1 100 ? 13.133 -1.779 -9.366 1.00 92.88 100 PHE A N 1
ATOM 801 C CA . PHE A 1 100 ? 12.896 -0.747 -10.373 1.00 92.88 100 PHE A CA 1
ATOM 802 C C . PHE A 1 100 ? 14.216 -0.252 -10.991 1.00 92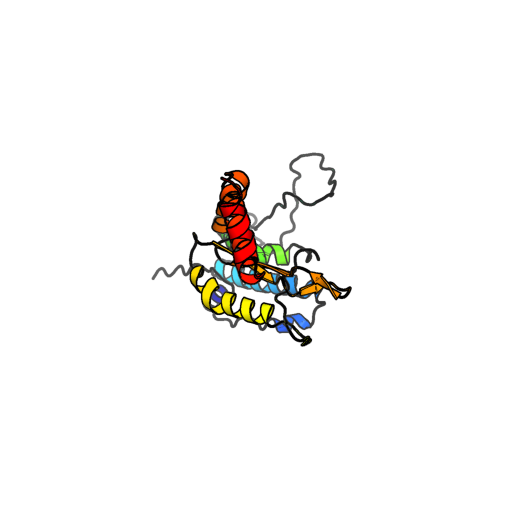.88 100 PHE A C 1
ATOM 804 O O . PHE A 1 100 ? 15.236 -0.223 -10.295 1.00 92.88 100 PHE A O 1
ATOM 811 N N . PRO A 1 101 ? 14.202 0.209 -12.257 1.00 92.69 101 PRO A N 1
ATOM 812 C CA . PRO A 1 101 ? 15.385 0.726 -12.953 1.00 92.69 101 PRO A CA 1
ATOM 813 C C . PRO A 1 101 ? 15.869 2.084 -12.429 1.00 92.69 101 PRO A C 1
ATOM 815 O O . PRO A 1 101 ? 16.999 2.480 -12.695 1.00 92.69 101 PRO A O 1
ATOM 818 N N . THR A 1 102 ? 15.024 2.837 -11.713 1.00 93.44 102 THR A N 1
ATOM 819 C CA . THR A 1 102 ? 15.379 4.166 -11.194 1.00 93.44 102 THR A CA 1
ATOM 820 C C . THR A 1 102 ? 14.873 4.377 -9.771 1.00 93.44 102 THR A C 1
ATOM 822 O O . THR A 1 102 ? 13.820 3.868 -9.377 1.00 93.44 102 THR A O 1
ATOM 825 N N . SER A 1 103 ? 15.596 5.197 -9.005 1.00 91.19 103 SER A N 1
ATOM 826 C CA . SER A 1 103 ? 15.188 5.606 -7.656 1.00 91.19 103 SER A CA 1
ATOM 827 C C . SER A 1 103 ? 13.869 6.380 -7.653 1.00 91.19 103 SER A C 1
ATOM 829 O O . SER A 1 103 ? 13.064 6.211 -6.740 1.00 91.19 103 SER A O 1
ATOM 831 N N . ALA A 1 104 ? 13.616 7.194 -8.682 1.00 92.38 104 ALA A N 1
ATOM 832 C CA . ALA A 1 104 ? 12.375 7.948 -8.829 1.00 92.38 104 ALA A CA 1
ATOM 833 C C . ALA A 1 104 ? 11.162 7.021 -8.985 1.00 92.38 104 ALA A C 1
ATOM 835 O O . ALA A 1 104 ? 10.133 7.252 -8.352 1.00 92.38 104 ALA A O 1
ATOM 836 N N . LEU A 1 105 ? 11.296 5.947 -9.768 1.00 93.44 105 LEU A N 1
ATOM 837 C CA . LEU A 1 105 ? 10.219 4.979 -9.957 1.00 93.44 105 LEU A CA 1
ATOM 838 C C . LEU A 1 105 ? 10.002 4.113 -8.710 1.00 93.44 105 LEU A C 1
ATOM 840 O O . LEU A 1 105 ? 8.859 3.877 -8.325 1.00 93.44 105 LEU A O 1
ATOM 844 N N . ALA A 1 106 ? 11.082 3.718 -8.028 1.00 91.69 106 ALA A N 1
ATOM 845 C CA . ALA A 1 106 ? 10.982 3.040 -6.737 1.00 91.69 106 ALA A CA 1
ATOM 846 C C . ALA A 1 106 ? 10.272 3.917 -5.693 1.00 91.69 106 ALA A C 1
ATOM 848 O O . ALA A 1 106 ? 9.368 3.449 -5.005 1.00 91.69 106 ALA A O 1
ATOM 849 N N . LYS A 1 107 ? 10.625 5.206 -5.612 1.00 90.19 107 LYS A N 1
ATOM 850 C CA . LYS A 1 107 ? 9.967 6.167 -4.719 1.00 90.19 107 LYS A CA 1
ATOM 851 C C . LYS A 1 107 ? 8.494 6.351 -5.078 1.00 90.19 107 LYS A C 1
ATOM 853 O O . LYS A 1 107 ? 7.645 6.309 -4.194 1.00 90.19 107 LYS A O 1
ATOM 858 N N . TYR A 1 108 ? 8.190 6.494 -6.366 1.00 92.81 108 TYR A N 1
ATOM 859 C CA . TYR A 1 108 ? 6.818 6.583 -6.853 1.00 92.81 108 TYR A CA 1
ATOM 860 C C . TYR A 1 108 ? 5.980 5.386 -6.394 1.00 92.81 108 TYR A C 1
ATOM 862 O O . TYR A 1 108 ? 4.917 5.579 -5.805 1.00 92.81 108 TYR A O 1
ATOM 870 N N . ALA A 1 109 ? 6.484 4.168 -6.617 1.00 92.94 109 ALA A N 1
ATOM 871 C CA . ALA A 1 109 ? 5.810 2.944 -6.210 1.00 92.94 109 ALA A CA 1
ATOM 872 C C . ALA A 1 109 ? 5.614 2.887 -4.689 1.00 92.94 109 ALA A C 1
ATOM 874 O O . ALA A 1 109 ? 4.514 2.593 -4.223 1.00 92.94 109 ALA A O 1
ATOM 875 N N . ALA A 1 110 ? 6.657 3.222 -3.924 1.00 90.00 110 ALA A N 1
ATOM 876 C CA . ALA A 1 110 ? 6.624 3.221 -2.467 1.00 90.00 110 ALA A CA 1
ATOM 877 C C . ALA A 1 110 ? 5.553 4.165 -1.902 1.00 90.00 110 ALA A C 1
ATOM 879 O O . ALA A 1 110 ? 4.839 3.802 -0.974 1.00 90.00 110 ALA A O 1
ATOM 880 N N . GLU A 1 111 ? 5.439 5.370 -2.467 1.00 88.50 111 GLU A N 1
ATOM 881 C CA . GLU A 1 111 ? 4.503 6.397 -2.005 1.00 88.50 111 GLU A CA 1
ATOM 882 C C . GLU A 1 111 ? 3.066 6.126 -2.462 1.00 88.50 111 GLU A C 1
ATOM 884 O O . GLU A 1 111 ? 2.135 6.309 -1.682 1.00 88.50 111 GLU A O 1
ATOM 889 N N . HIS A 1 112 ? 2.867 5.679 -3.706 1.00 91.62 112 HIS A N 1
ATOM 890 C CA . HIS A 1 112 ? 1.522 5.499 -4.268 1.00 91.62 112 HIS A CA 1
ATOM 891 C C . HIS A 1 112 ? 0.864 4.185 -3.836 1.00 91.62 112 HIS A C 1
ATOM 893 O O . HIS A 1 112 ? -0.360 4.112 -3.792 1.00 91.62 112 HIS A O 1
ATOM 899 N N . PHE A 1 113 ? 1.652 3.163 -3.489 1.00 93.81 113 PHE A N 1
ATOM 900 C CA . PHE A 1 113 ? 1.157 1.838 -3.099 1.00 93.81 113 PHE A CA 1
ATOM 901 C C . PHE A 1 113 ? 1.584 1.451 -1.677 1.00 93.81 113 PHE A C 1
ATOM 903 O O . PHE A 1 113 ? 1.732 0.269 -1.368 1.00 93.81 113 PHE A O 1
ATOM 910 N N . ALA A 1 114 ? 1.787 2.445 -0.804 1.00 90.38 114 ALA A N 1
ATOM 911 C CA . ALA A 1 114 ? 2.265 2.254 0.566 1.00 90.38 114 ALA A CA 1
ATOM 912 C C . ALA A 1 114 ? 1.411 1.260 1.373 1.00 90.38 114 ALA A C 1
ATOM 914 O O . ALA A 1 114 ? 1.956 0.468 2.137 1.00 90.38 114 ALA A O 1
ATOM 915 N N . ASP A 1 115 ? 0.090 1.259 1.169 1.00 89.81 115 ASP A N 1
ATOM 916 C CA . ASP A 1 115 ? -0.824 0.327 1.835 1.00 89.81 115 ASP A CA 1
ATOM 917 C C . ASP A 1 115 ? -0.560 -1.128 1.438 1.00 89.81 115 ASP A C 1
ATOM 919 O O . ASP A 1 115 ? -0.502 -1.993 2.306 1.00 89.81 115 ASP A O 1
ATOM 923 N N . LEU A 1 116 ? -0.314 -1.397 0.151 1.00 92.56 116 LEU A N 1
ATOM 924 C CA . LEU A 1 116 ? 0.046 -2.738 -0.316 1.00 92.56 116 LEU A CA 1
ATOM 925 C C . LEU A 1 116 ? 1.418 -3.161 0.216 1.00 92.56 116 LEU A C 1
ATOM 927 O O . LEU A 1 116 ? 1.600 -4.310 0.607 1.00 92.56 116 LEU A O 1
ATOM 931 N N . TYR A 1 117 ? 2.386 -2.241 0.267 1.00 90.88 117 TYR A N 1
ATOM 932 C CA . TYR A 1 117 ? 3.685 -2.532 0.874 1.00 90.88 117 TYR A CA 1
ATOM 933 C C . TYR A 1 117 ? 3.562 -2.838 2.367 1.00 90.88 117 TYR A C 1
ATOM 935 O O . TYR A 1 117 ? 4.176 -3.793 2.830 1.00 90.88 117 TYR A O 1
ATOM 943 N N . ARG A 1 118 ? 2.751 -2.086 3.117 1.00 87.88 118 ARG A N 1
ATOM 944 C CA . ARG A 1 118 ? 2.472 -2.383 4.528 1.00 87.88 118 ARG A CA 1
ATOM 945 C C . ARG A 1 118 ? 1.842 -3.763 4.677 1.00 87.88 118 ARG A C 1
ATOM 947 O O . ARG A 1 118 ? 2.302 -4.538 5.503 1.00 87.88 118 ARG A O 1
ATOM 954 N N . ASP A 1 119 ? 0.821 -4.061 3.885 1.00 90.06 119 ASP A N 1
ATOM 955 C CA . ASP A 1 119 ? 0.097 -5.331 3.950 1.00 90.06 119 ASP A CA 1
ATOM 956 C C . ASP A 1 119 ? 0.990 -6.528 3.575 1.00 90.06 119 ASP A C 1
ATOM 958 O O . ASP A 1 119 ? 0.787 -7.630 4.074 1.00 90.06 119 ASP A O 1
ATOM 962 N N . TYR A 1 120 ? 2.011 -6.306 2.743 1.00 89.88 120 TYR A N 1
ATOM 963 C CA . TYR A 1 120 ? 3.036 -7.298 2.421 1.00 89.88 120 TYR A CA 1
ATOM 964 C C . TYR A 1 120 ? 4.119 -7.439 3.509 1.00 89.88 120 TYR A C 1
ATOM 966 O O . TYR A 1 120 ? 4.530 -8.554 3.818 1.00 89.88 120 TYR A O 1
ATOM 974 N N . TYR A 1 121 ? 4.613 -6.334 4.079 1.00 83.75 121 TYR A N 1
ATOM 975 C CA . TYR A 1 121 ? 5.732 -6.352 5.033 1.00 83.75 121 TYR A CA 1
ATOM 976 C C . TYR A 1 121 ? 5.325 -6.623 6.482 1.00 83.75 121 TYR A C 1
ATOM 978 O O . TYR A 1 121 ? 6.170 -7.032 7.281 1.00 83.75 121 TYR A O 1
ATOM 986 N N . CYS A 1 122 ? 4.080 -6.340 6.855 1.00 78.00 122 CYS A N 1
ATOM 987 C CA . CYS A 1 122 ? 3.629 -6.396 8.237 1.00 78.00 122 CYS A CA 1
ATOM 988 C C . CYS A 1 122 ? 2.618 -7.519 8.448 1.00 78.00 122 CYS A C 1
ATOM 990 O O . CYS A 1 122 ? 1.701 -7.704 7.654 1.00 78.00 122 CYS A O 1
ATOM 992 N N . PHE A 1 123 ? 2.727 -8.191 9.595 1.00 69.31 123 PHE A N 1
ATOM 993 C CA . PHE A 1 123 ? 1.620 -8.985 10.114 1.00 69.31 123 PHE A CA 1
ATOM 994 C C . PHE A 1 123 ? 0.404 -8.091 10.353 1.00 69.31 123 PHE A C 1
ATOM 996 O O . PHE A 1 123 ? 0.543 -6.936 10.777 1.00 69.31 123 PHE A O 1
ATOM 1003 N N . ALA A 1 124 ? -0.788 -8.639 10.118 1.00 61.69 124 ALA A N 1
ATOM 1004 C CA . ALA A 1 124 ? -2.021 -8.011 10.557 1.00 61.69 124 ALA A CA 1
ATOM 1005 C C . ALA A 1 124 ? -1.951 -7.847 12.083 1.00 61.69 124 ALA A C 1
ATOM 1007 O O . ALA A 1 124 ? -2.038 -8.808 12.842 1.00 61.69 124 ALA A O 1
ATOM 1008 N N . SER A 1 125 ? -1.721 -6.621 12.552 1.00 52.53 125 SER A N 1
ATOM 1009 C CA . SER A 1 125 ? -1.903 -6.314 13.965 1.00 52.53 125 SER A CA 1
ATOM 1010 C C . SER A 1 125 ? -3.399 -6.409 14.232 1.00 52.53 125 SER A C 1
ATOM 1012 O O . SER A 1 125 ? -4.171 -5.682 13.603 1.00 52.53 125 SER A O 1
ATOM 1014 N N . GLY A 1 126 ? -3.808 -7.265 15.172 1.00 47.81 126 GLY A N 1
ATOM 1015 C CA . GLY A 1 126 ? -5.207 -7.422 15.601 1.00 47.81 126 GLY A CA 1
ATOM 1016 C C . GLY A 1 126 ? -5.870 -6.135 16.121 1.00 47.81 126 GLY A C 1
ATOM 1017 O O . GLY A 1 126 ? -7.024 -6.158 16.525 1.00 47.81 126 GLY A O 1
ATOM 1018 N N . ASN A 1 127 ? -5.162 -5.003 16.082 1.00 40.72 127 ASN A N 1
ATOM 1019 C CA . ASN A 1 127 ? -5.629 -3.687 16.497 1.00 40.72 127 ASN A CA 1
ATOM 1020 C C . ASN A 1 127 ? -5.917 -2.742 15.312 1.00 40.72 127 ASN A C 1
ATOM 1022 O O . ASN A 1 127 ? -5.970 -1.529 15.504 1.00 40.72 127 ASN A O 1
ATOM 1026 N N . GLY A 1 128 ? -6.060 -3.255 14.086 1.00 40.00 128 GLY A N 1
ATOM 1027 C CA . GLY A 1 128 ? -6.263 -2.405 12.907 1.00 40.00 128 GLY A CA 1
ATOM 1028 C C . GLY A 1 128 ? -7.030 -3.032 11.749 1.00 40.00 128 GLY A C 1
ATOM 1029 O O . GLY A 1 128 ? -7.051 -2.446 10.667 1.00 40.00 128 GLY A O 1
ATOM 1030 N N . GLU A 1 129 ? -7.670 -4.185 11.941 1.00 38.28 129 GLU A N 1
ATOM 1031 C CA . GLU A 1 129 ? -8.737 -4.590 11.033 1.00 38.28 129 GLU A CA 1
ATOM 1032 C C . GLU A 1 129 ? -9.902 -3.624 11.239 1.00 38.28 129 GLU A C 1
ATOM 1034 O O . GLU A 1 129 ? -10.740 -3.784 12.123 1.00 38.28 129 GLU A O 1
ATOM 1039 N N . THR A 1 130 ? -9.975 -2.597 10.392 1.00 35.62 130 THR A N 1
ATOM 1040 C CA . THR A 1 130 ? -11.297 -2.177 9.948 1.00 35.62 130 THR A CA 1
ATOM 1041 C C . THR A 1 130 ? -11.821 -3.378 9.185 1.00 35.62 130 THR A C 1
ATOM 1043 O O . THR A 1 130 ? -11.474 -3.588 8.024 1.00 35.62 130 THR A O 1
ATOM 1046 N N . GLN A 1 131 ? -12.578 -4.218 9.883 1.00 31.58 131 GLN A N 1
ATOM 1047 C CA . GLN A 1 131 ? -13.509 -5.115 9.239 1.00 31.58 131 GLN A CA 1
ATOM 1048 C C . GLN A 1 131 ? -14.310 -4.219 8.287 1.00 31.58 131 GLN A C 1
ATOM 1050 O O . GLN A 1 131 ? -15.147 -3.424 8.716 1.00 31.58 131 GLN A O 1
ATOM 1055 N N . GLN A 1 132 ? -14.045 -4.305 6.981 1.00 31.19 132 GLN A N 1
ATOM 1056 C CA . GLN A 1 132 ? -15.192 -4.336 6.095 1.00 31.19 132 GLN A CA 1
ATOM 1057 C C . GLN A 1 132 ? -15.990 -5.514 6.621 1.00 31.19 132 GLN A C 1
ATOM 1059 O O . GLN A 1 132 ? -15.522 -6.649 6.586 1.00 31.19 132 GLN A O 1
ATOM 1064 N N . ALA A 1 133 ? -17.102 -5.197 7.274 1.00 31.56 133 ALA A N 1
ATOM 1065 C CA . ALA A 1 133 ? -18.048 -6.180 7.734 1.00 31.56 133 ALA A CA 1
ATOM 1066 C C . ALA A 1 133 ? -18.582 -6.903 6.491 1.00 31.56 133 ALA A C 1
ATOM 1068 O O . ALA A 1 133 ? -19.609 -6.534 5.933 1.00 31.56 133 ALA A O 1
ATOM 1069 N N . GLU A 1 134 ? -17.860 -7.921 6.032 1.00 32.31 134 GLU A N 1
ATOM 1070 C CA . GLU A 1 134 ? -18.483 -9.072 5.412 1.00 32.31 134 GLU A CA 1
ATOM 1071 C C . GLU A 1 134 ? -19.214 -9.787 6.543 1.00 32.31 134 GLU A C 1
ATOM 1073 O O . GLU A 1 134 ? -18.669 -10.606 7.282 1.00 32.31 134 GLU A O 1
ATOM 1078 N N . SER A 1 135 ? -20.466 -9.377 6.736 1.00 29.19 135 SER A N 1
ATOM 1079 C CA . SER A 1 135 ? -21.421 -10.041 7.603 1.00 29.19 135 SER A CA 1
ATOM 1080 C C . SER A 1 135 ? -21.773 -11.400 6.998 1.00 29.19 135 SER A C 1
ATOM 1082 O O . SER A 1 135 ? -22.819 -11.575 6.378 1.00 29.19 135 SER A O 1
ATOM 1084 N N . SER A 1 136 ? -20.916 -12.396 7.187 1.00 36.16 136 SER A N 1
ATOM 1085 C CA . SER A 1 136 ? -21.326 -13.796 7.123 1.00 36.16 136 SER A CA 1
ATOM 1086 C C . SER A 1 136 ? -21.788 -14.230 8.513 1.00 36.16 136 SER A C 1
ATOM 1088 O O . SER A 1 136 ? -21.099 -14.985 9.192 1.00 36.16 136 SER A O 1
ATOM 1090 N N . GLN A 1 137 ? -22.914 -13.648 8.936 1.00 34.53 137 GLN A N 1
ATOM 1091 C CA . GLN A 1 137 ? -23.919 -14.112 9.901 1.00 34.53 137 GLN A CA 1
ATOM 1092 C C . GLN A 1 137 ? -24.872 -12.923 10.116 1.00 34.53 137 GLN A C 1
ATOM 1094 O O . GLN A 1 137 ? -24.496 -11.924 10.722 1.00 34.53 137 GLN A O 1
ATOM 1099 N N . GLU A 1 138 ? -26.072 -12.991 9.533 1.00 36.38 138 GLU A N 1
ATOM 1100 C CA . GLU A 1 138 ? -27.140 -12.003 9.734 1.00 36.38 138 GLU A CA 1
ATOM 1101 C C . GLU A 1 138 ? -27.624 -12.056 11.193 1.00 36.38 138 GLU A C 1
ATOM 1103 O O . GLU A 1 138 ? -28.591 -12.739 11.524 1.00 36.38 138 GLU A O 1
ATOM 1108 N N . GLU A 1 139 ? -26.955 -11.326 12.084 1.00 39.88 139 GLU A N 1
ATOM 1109 C CA . GLU A 1 139 ? -27.662 -10.702 13.201 1.00 39.88 139 GLU A CA 1
ATOM 1110 C C . GLU A 1 139 ? -28.433 -9.489 12.658 1.00 39.88 139 GLU A C 1
ATOM 1112 O O . GLU A 1 139 ? -27.927 -8.792 11.770 1.00 39.88 139 GLU A O 1
ATOM 1117 N N . PRO A 1 140 ? -29.660 -9.218 13.140 1.00 41.53 140 PRO A N 1
ATOM 1118 C CA . PRO A 1 140 ? -30.441 -8.080 12.679 1.00 41.53 140 PRO A CA 1
ATOM 1119 C C . PRO A 1 140 ? -29.690 -6.783 12.998 1.00 41.53 140 PRO A C 1
ATOM 1121 O O . PRO A 1 140 ? -29.641 -6.325 14.138 1.00 41.53 140 PRO A O 1
ATOM 1124 N N . GLN A 1 141 ? -29.080 -6.199 11.969 1.00 53.84 141 GLN A N 1
ATOM 1125 C CA . GLN A 1 141 ? -28.425 -4.902 12.043 1.00 53.84 141 GLN A CA 1
ATOM 1126 C C . GLN A 1 141 ? -29.468 -3.860 12.486 1.00 53.84 141 GLN A C 1
ATOM 1128 O O . GLN A 1 141 ? -30.542 -3.785 11.888 1.00 53.84 141 GLN A O 1
ATOM 1133 N N . SER A 1 142 ? -29.185 -3.075 13.533 1.00 64.62 142 SER A N 1
ATOM 1134 C CA . SER A 1 142 ? -30.148 -2.081 14.029 1.00 64.62 142 SER A CA 1
ATOM 1135 C C . SER A 1 142 ? -30.505 -1.053 12.946 1.00 64.62 142 SER A C 1
ATOM 1137 O O . SER A 1 142 ? -29.674 -0.710 12.096 1.00 64.62 142 SER A O 1
ATOM 1139 N N . ASP A 1 143 ? -31.732 -0.523 12.982 1.00 71.19 143 ASP A N 1
ATOM 1140 C CA . ASP A 1 143 ? -32.217 0.471 12.009 1.00 71.19 143 ASP A CA 1
ATOM 1141 C C . ASP A 1 143 ? -31.303 1.706 11.927 1.00 71.19 143 ASP A C 1
ATOM 1143 O O . ASP A 1 143 ? -31.111 2.279 10.849 1.00 71.19 143 ASP A O 1
ATOM 1147 N N . PHE A 1 144 ? -30.671 2.074 13.047 1.00 68.81 144 PHE A N 1
ATOM 1148 C CA . PHE A 1 144 ? -29.664 3.132 13.122 1.00 68.81 144 PHE A CA 1
ATOM 1149 C C . PHE A 1 144 ? -28.449 2.841 12.235 1.00 68.81 144 PHE A C 1
ATOM 1151 O O . PHE A 1 144 ? -28.037 3.691 11.441 1.00 68.81 144 PHE A O 1
ATOM 1158 N N . LEU A 1 145 ? -27.882 1.637 12.332 1.00 66.88 145 LEU A N 1
ATOM 1159 C CA . LEU A 1 145 ? -26.715 1.243 11.547 1.00 66.88 145 LEU A CA 1
ATOM 1160 C C . LEU A 1 145 ? -27.058 1.195 10.054 1.00 66.88 145 LEU 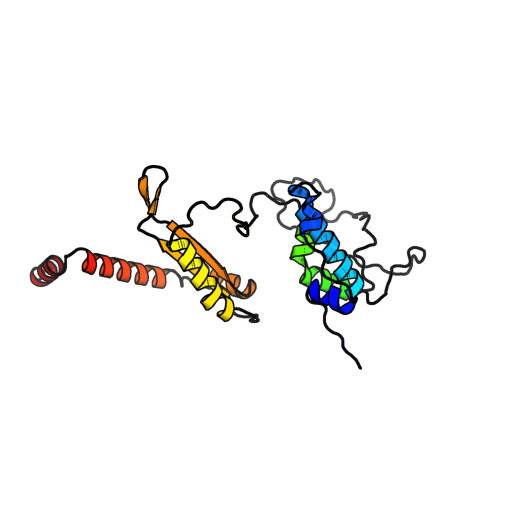A C 1
ATOM 1162 O O . LEU A 1 145 ? -26.314 1.743 9.245 1.00 66.88 145 LEU A O 1
ATOM 1166 N N . LYS A 1 146 ? -28.215 0.627 9.695 1.00 76.38 146 LYS A N 1
ATOM 1167 C CA . LYS A 1 146 ? -28.683 0.557 8.304 1.00 76.38 146 LYS A CA 1
ATOM 1168 C C . LYS A 1 146 ? -28.867 1.948 7.691 1.00 76.38 146 LYS A C 1
ATOM 1170 O O . LYS A 1 146 ? -28.340 2.227 6.613 1.00 76.38 146 LYS A O 1
ATOM 1175 N N . THR A 1 147 ? -29.559 2.836 8.404 1.00 73.44 147 THR A N 1
ATOM 1176 C CA . THR A 1 147 ? -29.803 4.220 7.967 1.00 73.44 147 THR A CA 1
ATOM 1177 C C . THR A 1 147 ? -28.493 4.992 7.840 1.00 73.44 147 THR A C 1
ATOM 1179 O O . THR A 1 147 ? -28.266 5.693 6.854 1.00 73.44 147 THR A O 1
ATOM 1182 N N . THR A 1 148 ? -27.590 4.831 8.809 1.00 69.75 148 THR A N 1
ATOM 1183 C CA . THR A 1 148 ? -26.294 5.514 8.794 1.00 69.75 148 THR A CA 1
ATOM 1184 C C . THR A 1 148 ? -25.437 5.042 7.624 1.00 69.75 148 THR A C 1
ATOM 1186 O O . THR A 1 148 ? -24.869 5.873 6.914 1.00 69.75 148 THR A O 1
ATOM 1189 N N . THR A 1 149 ? -25.387 3.735 7.353 1.00 71.31 149 THR A N 1
ATOM 1190 C CA . THR A 1 149 ? -24.670 3.188 6.195 1.00 71.31 149 THR A CA 1
ATOM 1191 C C . THR A 1 149 ? -25.237 3.716 4.875 1.00 71.31 149 THR A C 1
ATOM 1193 O O . THR A 1 149 ? -24.459 4.130 4.013 1.00 71.31 149 THR A O 1
ATOM 1196 N N . GLU A 1 150 ? -26.565 3.785 4.723 1.00 79.00 150 GLU A N 1
ATOM 1197 C CA . GLU A 1 150 ? -27.195 4.337 3.515 1.00 79.00 150 GLU A CA 1
ATOM 1198 C C . GLU A 1 150 ? -26.831 5.816 3.309 1.00 79.00 150 GLU A C 1
ATOM 1200 O O . GLU A 1 150 ? -26.404 6.209 2.219 1.00 79.00 150 GLU A O 1
ATOM 1205 N N . VAL A 1 151 ? -26.927 6.636 4.362 1.00 77.31 151 VAL A N 1
ATOM 1206 C CA . VAL A 1 151 ? -26.575 8.063 4.300 1.00 77.31 151 VAL A CA 1
ATOM 1207 C C . VAL A 1 151 ? -25.098 8.250 3.953 1.00 77.31 151 VAL A C 1
ATOM 1209 O O . VAL A 1 151 ? -24.767 9.064 3.084 1.00 77.31 151 VAL A O 1
ATOM 1212 N N . MET A 1 152 ? -24.211 7.467 4.573 1.00 74.56 152 MET A N 1
ATOM 1213 C CA . MET A 1 152 ? -22.779 7.490 4.272 1.00 74.56 152 MET A CA 1
ATOM 1214 C C . MET A 1 152 ? -22.519 7.226 2.791 1.00 74.56 152 MET A C 1
ATOM 1216 O O . MET A 1 152 ? -21.903 8.051 2.114 1.00 74.56 152 MET A O 1
ATOM 1220 N N . GLN A 1 153 ? -23.010 6.101 2.274 1.00 77.69 153 GLN A N 1
ATOM 1221 C CA . GLN A 1 153 ? -22.697 5.651 0.919 1.00 77.69 153 GLN A CA 1
ATOM 1222 C C . GLN A 1 153 ? -23.339 6.529 -0.157 1.00 77.69 153 GLN A C 1
ATOM 1224 O O . GLN A 1 153 ? -22.691 6.868 -1.148 1.00 77.69 153 GLN A O 1
ATOM 1229 N N . LYS A 1 154 ? -24.602 6.919 0.031 1.00 80.69 154 LYS A N 1
ATOM 1230 C CA . LYS A 1 154 ? -25.384 7.611 -1.000 1.00 80.69 154 LYS A CA 1
ATOM 1231 C C . LYS A 1 154 ? -25.156 9.115 -1.022 1.00 80.69 154 LYS A C 1
ATOM 1233 O O . LYS A 1 154 ? -25.223 9.722 -2.089 1.00 80.69 154 LYS A O 1
ATOM 1238 N N . HIS A 1 155 ? -24.902 9.723 0.136 1.00 79.00 155 HIS A N 1
ATOM 1239 C CA . HIS A 1 155 ? -24.879 11.180 0.257 1.00 79.00 155 HIS A CA 1
ATOM 1240 C C . HIS A 1 155 ? -23.513 11.734 0.628 1.00 79.00 155 HIS A C 1
ATOM 1242 O O . HIS A 1 155 ? -23.136 12.782 0.110 1.00 79.00 155 HIS A O 1
ATOM 1248 N N . LEU A 1 156 ? -22.754 11.050 1.482 1.00 80.62 156 LEU A N 1
ATOM 1249 C CA . LEU A 1 156 ? -21.531 11.619 2.045 1.00 80.62 156 LEU A CA 1
ATOM 1250 C C . LEU A 1 156 ? -20.277 11.240 1.257 1.00 80.62 156 LEU A C 1
ATOM 1252 O O . LEU A 1 156 ? -19.470 12.114 0.946 1.00 80.62 156 LEU A O 1
ATOM 1256 N N . VAL A 1 157 ? -20.147 9.977 0.845 1.00 80.12 157 VAL A N 1
ATOM 1257 C CA . VAL A 1 157 ? -19.033 9.512 0.001 1.00 80.12 157 VAL A CA 1
ATOM 1258 C C . VAL A 1 157 ? -18.895 10.328 -1.298 1.00 80.12 157 VAL A C 1
ATOM 1260 O O . VAL A 1 157 ? -17.785 10.783 -1.601 1.00 80.12 157 VAL A O 1
ATOM 1263 N N . PRO A 1 158 ? -19.979 10.638 -2.040 1.00 86.00 158 PRO A N 1
ATOM 1264 C CA . PRO A 1 158 ? -19.879 11.455 -3.250 1.00 86.00 158 PRO A CA 1
ATOM 1265 C C . PRO A 1 158 ? -19.335 12.873 -3.026 1.00 86.00 158 PRO A C 1
ATOM 1267 O O . PRO A 1 158 ? -18.732 13.440 -3.936 1.00 86.00 158 PRO A O 1
ATOM 1270 N N . LEU A 1 159 ? -19.496 13.452 -1.829 1.00 79.25 159 LEU A N 1
ATOM 1271 C CA . LEU A 1 159 ? -18.997 14.801 -1.521 1.00 79.25 159 LEU A CA 1
ATOM 1272 C C . LEU A 1 159 ? -17.471 14.863 -1.434 1.00 79.25 159 LEU A C 1
ATOM 1274 O O . LEU A 1 159 ? -16.881 15.937 -1.607 1.00 79.25 159 LEU A O 1
ATOM 1278 N N . CYS A 1 160 ? -16.837 13.724 -1.169 1.00 81.75 160 CYS A N 1
ATOM 1279 C CA . CYS A 1 160 ? -15.399 13.608 -0.987 1.00 81.75 160 CYS A CA 1
ATOM 1280 C C . CYS A 1 160 ? -14.689 12.939 -2.175 1.00 81.75 160 CYS A C 1
ATOM 1282 O O . CYS A 1 160 ? -13.477 13.113 -2.328 1.00 81.75 160 CYS A O 1
ATOM 1284 N N . ASN A 1 161 ? -15.420 12.220 -3.034 1.00 80.12 161 ASN A N 1
ATOM 1285 C CA . ASN A 1 161 ? -14.852 11.482 -4.162 1.00 80.12 161 ASN A CA 1
ATOM 1286 C C . ASN A 1 161 ? -14.032 12.374 -5.111 1.00 80.12 161 ASN A C 1
ATOM 1288 O O . ASN A 1 161 ? -14.477 13.429 -5.562 1.00 80.12 161 ASN A O 1
ATOM 1292 N N . GLY A 1 162 ? -12.807 11.932 -5.415 1.00 72.19 162 GLY A N 1
ATOM 1293 C CA . GLY A 1 162 ? -11.889 12.602 -6.345 1.00 72.19 162 GLY A CA 1
ATOM 1294 C C . GLY A 1 162 ? -11.273 13.912 -5.838 1.00 72.19 162 GLY A C 1
ATOM 1295 O O . GLY A 1 162 ? -10.527 14.557 -6.572 1.00 72.19 162 GLY A O 1
ATOM 1296 N N . SER A 1 163 ? -11.556 14.325 -4.599 1.00 80.69 163 SER A N 1
ATOM 1297 C CA . SER A 1 163 ? -11.064 15.587 -4.050 1.00 80.69 163 SER A CA 1
ATOM 1298 C C . SER A 1 163 ? -9.820 15.390 -3.187 1.00 80.69 163 SER A C 1
ATOM 1300 O O . SER A 1 163 ? -9.849 14.665 -2.198 1.00 80.69 163 SER A O 1
ATOM 1302 N N . SER A 1 164 ? -8.740 16.113 -3.489 1.00 81.19 164 SER A N 1
ATOM 1303 C CA . SER A 1 164 ? -7.514 16.117 -2.674 1.00 81.19 164 SER A CA 1
ATOM 1304 C C . SER A 1 164 ? -7.595 17.015 -1.434 1.00 81.19 164 SER A C 1
ATOM 1306 O O . SER A 1 164 ? -6.752 16.916 -0.550 1.00 81.19 164 SER A O 1
ATOM 1308 N N . SER A 1 165 ? -8.602 17.887 -1.351 1.00 85.25 165 SER A N 1
ATOM 1309 C CA . SER A 1 165 ? -8.735 18.903 -0.296 1.00 85.25 165 SER A CA 1
ATOM 1310 C C . SER A 1 165 ? -9.945 18.715 0.617 1.00 85.25 165 SER A C 1
ATOM 1312 O O . SER A 1 165 ? -10.175 19.542 1.495 1.00 85.25 165 SER A O 1
ATOM 1314 N N . ARG A 1 166 ? -10.745 17.663 0.408 1.00 84.44 166 ARG A N 1
ATOM 1315 C CA . ARG A 1 166 ? -11.989 17.449 1.157 1.00 84.44 166 ARG A CA 1
ATOM 1316 C C . ARG A 1 166 ? -11.900 16.176 1.973 1.00 84.44 166 ARG A C 1
ATOM 1318 O O . ARG A 1 166 ? -11.578 15.118 1.440 1.00 84.44 166 ARG A O 1
ATOM 1325 N N . GLY A 1 167 ? -12.219 16.315 3.248 1.00 85.38 167 GLY A N 1
ATOM 1326 C CA . GLY A 1 167 ? -12.343 15.244 4.215 1.00 85.38 167 GLY A CA 1
ATOM 1327 C C . GLY A 1 167 ? -13.556 15.514 5.091 1.00 85.38 167 GLY A C 1
ATOM 1328 O O . GLY A 1 167 ? -13.826 16.668 5.421 1.00 85.38 167 GLY A O 1
ATOM 1329 N N . LEU A 1 168 ? -14.290 14.466 5.431 1.00 84.50 168 LEU A N 1
ATOM 1330 C CA . LEU A 1 168 ? -15.494 14.522 6.238 1.00 84.50 168 LEU A CA 1
ATOM 1331 C C . LEU A 1 168 ? -15.352 13.571 7.424 1.00 84.50 168 LEU A C 1
ATOM 1333 O O . LEU A 1 168 ? -14.930 12.425 7.267 1.00 84.50 168 LEU A O 1
ATOM 1337 N N . ILE A 1 169 ? -15.733 14.063 8.598 1.00 83.88 169 ILE A N 1
ATOM 1338 C CA . ILE A 1 169 ? -15.922 13.269 9.809 1.00 83.88 169 ILE A CA 1
ATOM 1339 C C . ILE A 1 169 ? -17.394 13.390 10.169 1.00 83.88 169 ILE A C 1
ATOM 1341 O O . ILE A 1 169 ? -17.912 14.505 10.250 1.00 83.88 169 ILE A O 1
ATOM 1345 N N . VAL A 1 170 ? -18.058 12.263 10.388 1.00 81.81 170 VAL A N 1
ATOM 1346 C CA . VAL A 1 170 ? -19.434 12.237 10.880 1.00 81.81 170 VAL A CA 1
ATOM 1347 C C . VAL A 1 170 ? -19.477 11.500 12.197 1.00 81.81 170 VAL A C 1
ATOM 1349 O O . VAL A 1 170 ? -18.910 10.421 12.331 1.00 81.81 170 VAL A O 1
ATOM 1352 N N . VAL A 1 171 ? -20.167 12.096 13.160 1.00 82.25 171 VAL A N 1
ATOM 1353 C CA . VAL A 1 171 ? -20.453 11.484 14.451 1.00 82.25 171 VAL A CA 1
ATOM 1354 C C . VAL A 1 171 ? -21.961 11.311 14.528 1.00 82.25 171 VAL A C 1
ATOM 1356 O O . VAL A 1 171 ? -22.692 12.298 14.540 1.00 82.25 171 VAL A O 1
ATOM 1359 N N . GLY A 1 172 ? -22.416 10.064 14.510 1.00 77.56 172 GLY A N 1
ATOM 1360 C CA . GLY A 1 172 ? -23.805 9.704 14.766 1.00 77.56 172 GLY A CA 1
ATOM 1361 C C . GLY A 1 172 ? -23.946 9.241 16.207 1.00 77.56 172 GLY A C 1
ATOM 1362 O O . GLY A 1 172 ? -23.118 8.464 16.682 1.00 77.56 172 GLY A O 1
ATOM 1363 N N . CYS A 1 173 ? -24.980 9.704 16.899 1.00 78.12 173 CYS A N 1
ATOM 1364 C CA . CYS A 1 173 ? -25.350 9.196 18.211 1.00 78.12 173 CYS A CA 1
ATOM 1365 C C . CYS A 1 173 ? -26.760 8.611 18.167 1.00 78.12 173 CYS A C 1
ATOM 1367 O O . CYS A 1 173 ? -27.649 9.160 17.518 1.00 78.12 173 CYS A O 1
ATOM 1369 N N . ASP A 1 174 ? -26.937 7.507 18.875 1.00 74.25 174 ASP A N 1
ATOM 1370 C CA . ASP A 1 174 ? -28.225 6.908 19.174 1.00 74.25 174 ASP A CA 1
ATOM 1371 C C . ASP A 1 174 ? -28.370 6.883 20.696 1.00 74.25 174 ASP A C 1
ATOM 1373 O O . ASP A 1 174 ? -27.612 6.211 21.397 1.00 74.25 174 ASP A O 1
ATOM 1377 N N . THR A 1 175 ? -29.276 7.703 21.223 1.00 71.25 175 THR A N 1
ATOM 1378 C CA . THR A 1 175 ? -29.520 7.808 22.668 1.00 71.25 175 THR A CA 1
ATOM 1379 C C . THR A 1 175 ? -30.491 6.755 23.180 1.00 71.25 175 THR A C 1
ATOM 1381 O O . THR A 1 175 ? -30.628 6.621 24.392 1.00 71.25 175 THR A O 1
ATOM 1384 N N . ASP A 1 176 ? -31.134 6.011 22.280 1.00 72.06 176 ASP A N 1
ATOM 1385 C CA . ASP A 1 176 ? -32.161 5.025 22.601 1.00 72.06 176 ASP A CA 1
ATOM 1386 C C . ASP A 1 176 ? -31.573 3.607 22.512 1.00 72.06 176 ASP A C 1
ATOM 1388 O O . ASP A 1 176 ? -32.191 2.663 22.017 1.00 72.06 176 ASP A O 1
ATOM 1392 N N . THR A 1 177 ? -30.341 3.449 23.003 1.00 70.44 177 THR A N 1
ATOM 1393 C CA . THR A 1 177 ? -29.642 2.158 23.043 1.00 70.44 177 THR A CA 1
ATOM 1394 C C . THR A 1 177 ? -29.606 1.605 24.460 1.00 70.44 177 THR A C 1
ATOM 1396 O O . THR A 1 177 ? -29.735 2.346 25.433 1.00 70.44 177 THR A O 1
ATOM 1399 N N . LYS A 1 178 ? -29.425 0.289 24.594 1.00 75.69 178 LYS A N 1
ATOM 1400 C CA . LYS A 1 178 ? -29.228 -0.367 25.889 1.00 75.69 178 LYS A CA 1
ATOM 1401 C C . LYS A 1 178 ? -27.876 -1.057 25.931 1.00 75.69 178 LYS A C 1
ATOM 1403 O O . LYS A 1 178 ? -27.431 -1.611 24.927 1.00 75.69 178 LYS A O 1
ATOM 1408 N N . ASP A 1 179 ? -27.220 -1.006 27.083 1.00 74.81 179 ASP A N 1
ATOM 1409 C CA . ASP A 1 179 ? -25.978 -1.733 27.306 1.00 74.81 179 ASP A CA 1
ATOM 1410 C C . ASP A 1 179 ? -26.236 -3.246 27.460 1.00 74.81 179 ASP A C 1
ATOM 1412 O O . ASP A 1 179 ? -27.371 -3.729 27.441 1.00 74.81 179 ASP A O 1
ATOM 1416 N N . LYS A 1 180 ? -25.163 -4.022 27.645 1.00 75.00 180 LYS A N 1
ATOM 1417 C CA . LYS A 1 180 ? -25.242 -5.481 27.841 1.00 75.00 180 LYS A CA 1
ATOM 1418 C C . LYS A 1 180 ? -26.045 -5.913 29.079 1.00 75.00 180 LYS A C 1
ATOM 1420 O O . LYS A 1 180 ? -26.353 -7.094 29.207 1.00 75.00 180 LYS A O 1
ATOM 1425 N N . ASN A 1 181 ? -26.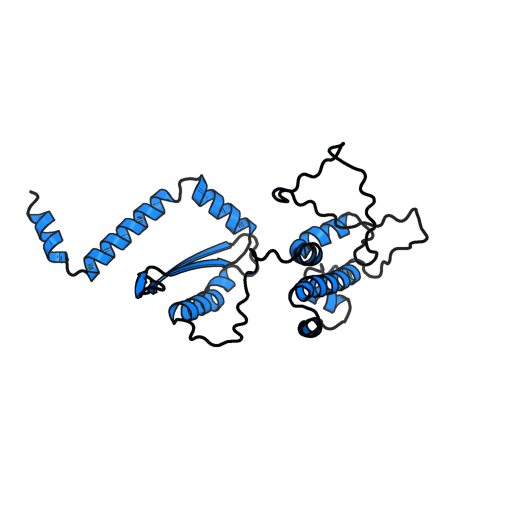342 -4.988 29.989 1.00 78.50 181 ASN A N 1
ATOM 1426 C CA . ASN A 1 181 ? -27.114 -5.213 31.206 1.00 78.50 181 ASN A CA 1
ATOM 1427 C C . ASN A 1 181 ? -28.562 -4.695 31.077 1.00 78.50 181 ASN A C 1
ATOM 1429 O O . ASN A 1 181 ? -29.352 -4.869 32.003 1.00 78.50 181 ASN A O 1
ATOM 1433 N N . GLY A 1 182 ? -28.931 -4.095 29.937 1.00 75.69 182 GLY A N 1
ATOM 1434 C CA . GLY A 1 182 ? -30.257 -3.528 29.687 1.00 75.69 182 GLY A CA 1
ATOM 1435 C C . GLY A 1 182 ? -30.441 -2.087 30.182 1.00 75.69 182 GLY A C 1
ATOM 1436 O O . GLY A 1 182 ? -31.561 -1.563 30.113 1.00 75.69 182 GLY A O 1
ATOM 1437 N N . GLU A 1 183 ? -29.374 -1.443 30.660 1.00 78.31 183 GLU A N 1
ATOM 1438 C CA . GLU A 1 183 ? -29.388 -0.049 31.110 1.00 78.31 183 GLU A CA 1
ATOM 1439 C C . GLU A 1 183 ? -29.340 0.905 29.917 1.00 78.31 183 GLU A C 1
ATOM 1441 O O . GLU A 1 183 ? -28.698 0.614 28.906 1.00 78.31 183 GLU A O 1
ATOM 1446 N N . ASP A 1 184 ? -30.027 2.043 30.025 1.00 77.81 184 ASP A N 1
ATOM 1447 C CA . ASP A 1 184 ? -30.036 3.053 28.967 1.00 77.81 184 ASP A CA 1
ATOM 1448 C C . ASP A 1 184 ? -28.612 3.559 28.704 1.00 77.81 184 ASP A C 1
ATOM 1450 O O . ASP A 1 184 ? -27.862 3.916 29.616 1.00 77.81 184 ASP A O 1
ATOM 1454 N N . SER A 1 185 ? -28.235 3.576 27.433 1.00 75.06 185 SER A N 1
ATOM 1455 C CA . SER A 1 185 ? -26.894 3.893 26.970 1.00 75.06 185 SER A CA 1
ATOM 1456 C C . SER A 1 185 ? -26.943 4.740 25.705 1.00 75.06 185 SER A C 1
ATOM 1458 O O . SER A 1 185 ? -27.980 4.898 25.060 1.00 75.06 185 SER A O 1
ATOM 1460 N N . THR A 1 186 ? -25.797 5.302 25.336 1.00 78.31 186 THR A N 1
ATOM 1461 C CA . THR A 1 186 ? -25.640 6.048 24.087 1.00 78.31 186 THR A CA 1
ATOM 1462 C C . THR A 1 186 ? -24.711 5.290 23.153 1.00 78.31 186 THR A C 1
ATOM 1464 O O . THR A 1 186 ? -23.509 5.186 23.404 1.00 78.31 186 THR A O 1
ATOM 1467 N N . GLY A 1 187 ? -25.264 4.805 22.048 1.00 72.19 187 GLY A N 1
ATOM 1468 C CA . GLY A 1 187 ? -24.499 4.307 20.923 1.00 72.19 187 GLY A CA 1
ATOM 1469 C C . GLY A 1 187 ? -23.856 5.480 20.197 1.00 72.19 187 GLY A C 1
ATOM 1470 O O . GLY A 1 187 ? -24.517 6.469 19.888 1.00 72.19 187 GLY A O 1
ATOM 1471 N N . VAL A 1 188 ? -22.558 5.390 19.920 1.00 78.75 188 VAL A N 1
ATOM 1472 C CA . VAL A 1 188 ? -21.845 6.401 19.133 1.00 78.75 188 VAL A CA 1
ATOM 1473 C C . VAL A 1 188 ? -21.150 5.721 17.967 1.00 78.75 188 VAL A C 1
ATOM 1475 O O . VAL A 1 188 ? -20.391 4.772 18.151 1.00 78.75 188 VAL A O 1
ATOM 1478 N N . MET A 1 189 ? -21.376 6.243 16.765 1.00 71.81 189 MET A N 1
ATOM 1479 C CA . MET A 1 189 ? -20.641 5.883 15.560 1.00 71.81 189 MET A CA 1
ATOM 1480 C C . MET A 1 189 ? -19.820 7.077 15.089 1.00 71.81 189 MET A C 1
ATOM 1482 O O . MET A 1 189 ? -20.334 8.187 14.972 1.00 71.81 189 MET A O 1
ATOM 1486 N N . VAL A 1 190 ? -18.554 6.833 14.753 1.00 81.56 190 VAL A N 1
ATOM 1487 C CA . VAL A 1 190 ? -17.695 7.823 14.099 1.00 81.56 190 VAL A CA 1
ATOM 1488 C C . VAL A 1 190 ? -17.280 7.291 12.733 1.00 81.56 190 VAL A C 1
ATOM 1490 O O . VAL A 1 190 ? -16.618 6.261 12.636 1.00 81.56 190 VAL A O 1
ATOM 1493 N N . GLY A 1 191 ? -17.685 7.993 11.679 1.00 79.12 191 GLY A N 1
ATOM 1494 C CA . GLY A 1 191 ? -17.349 7.696 10.292 1.00 79.12 191 GLY A CA 1
ATOM 1495 C C . GLY A 1 191 ? -16.388 8.728 9.710 1.00 79.12 191 GLY A C 1
ATOM 1496 O O . GLY A 1 191 ? -16.485 9.921 9.999 1.00 79.12 191 GLY A O 1
ATOM 1497 N N . PHE A 1 192 ? -15.481 8.273 8.849 1.00 83.88 192 PHE A N 1
ATOM 1498 C CA . PHE A 1 192 ? -14.509 9.113 8.147 1.00 83.88 192 PHE A CA 1
ATOM 1499 C C . PHE A 1 192 ? -14.629 8.886 6.638 1.00 83.88 192 PHE A C 1
ATOM 1501 O O . PHE A 1 192 ? -14.762 7.748 6.192 1.00 83.88 192 PHE A O 1
ATOM 1508 N N . CYS A 1 193 ? -14.554 9.951 5.838 1.00 82.50 193 CYS A N 1
ATOM 1509 C CA . CYS A 1 193 ? -14.566 9.854 4.379 1.00 82.50 193 CYS A CA 1
ATOM 1510 C C . CYS A 1 193 ? -13.695 10.937 3.723 1.00 82.50 193 CYS A C 1
ATOM 1512 O O . CYS A 1 193 ? -13.663 12.077 4.179 1.00 82.50 193 CYS A O 1
ATOM 1514 N N . GLY A 1 194 ? -13.011 10.609 2.623 1.00 82.19 194 GLY A N 1
ATOM 1515 C CA . GLY A 1 194 ? -12.252 11.571 1.819 1.00 82.19 194 GLY A CA 1
ATOM 1516 C C . GLY A 1 194 ? -10.749 11.603 2.084 1.00 82.19 194 GLY A C 1
ATOM 1517 O O . GLY A 1 194 ? -10.156 10.640 2.561 1.00 82.19 194 GLY A O 1
ATOM 1518 N N . ASN A 1 195 ? -10.106 12.709 1.708 1.00 86.31 195 ASN A N 1
ATOM 1519 C CA . ASN A 1 195 ? -8.654 12.832 1.735 1.00 86.31 195 ASN A CA 1
ATOM 1520 C C . ASN A 1 195 ? -8.106 12.863 3.168 1.00 86.31 195 ASN A C 1
ATOM 1522 O O . ASN A 1 195 ? -8.375 13.792 3.930 1.00 86.31 195 ASN A O 1
ATOM 1526 N N . TYR A 1 196 ? -7.249 11.894 3.488 1.00 79.12 196 TYR A N 1
ATOM 1527 C CA . TYR A 1 196 ? -6.618 11.754 4.800 1.00 79.12 196 TYR A CA 1
ATOM 1528 C C . TYR A 1 196 ? -5.886 13.023 5.273 1.00 79.12 196 TYR A C 1
ATOM 1530 O O . TYR A 1 196 ? -6.039 13.439 6.420 1.00 79.12 196 TYR A O 1
ATOM 1538 N N . GLY A 1 197 ? -5.133 13.691 4.393 1.00 78.62 197 GLY A N 1
ATOM 1539 C CA . GLY A 1 197 ? -4.399 14.911 4.739 1.00 78.62 197 GLY A CA 1
ATOM 1540 C C . GLY A 1 197 ? -5.321 16.070 5.127 1.00 78.62 197 GLY A C 1
ATOM 1541 O O . GLY A 1 197 ? -5.042 16.782 6.093 1.00 78.62 197 GLY A O 1
ATOM 1542 N N . ALA A 1 198 ? -6.444 16.226 4.421 1.00 83.56 198 ALA A N 1
ATOM 1543 C CA . ALA A 1 198 ? -7.461 17.224 4.747 1.00 83.56 198 ALA A CA 1
ATOM 1544 C C . ALA A 1 198 ? -8.127 16.940 6.104 1.00 83.56 198 ALA A C 1
ATOM 1546 O O . ALA A 1 198 ? -8.284 17.860 6.908 1.00 83.56 198 ALA A O 1
ATOM 1547 N N . ILE A 1 199 ? -8.444 15.670 6.387 1.00 85.44 199 ILE A N 1
ATOM 1548 C CA . ILE A 1 199 ? -9.030 15.233 7.666 1.00 85.44 199 ILE A CA 1
ATOM 1549 C C . ILE A 1 199 ? -8.080 15.544 8.825 1.00 85.44 199 ILE A C 1
ATOM 1551 O O . ILE A 1 199 ? -8.472 16.202 9.786 1.00 85.44 199 ILE A O 1
ATOM 1555 N N . ILE A 1 200 ? -6.818 15.118 8.729 1.00 82.00 200 ILE A N 1
ATOM 1556 C CA . ILE A 1 200 ? -5.831 15.321 9.797 1.00 82.00 200 ILE A CA 1
ATOM 1557 C C . ILE A 1 200 ? -5.557 16.807 10.028 1.00 82.00 200 ILE A C 1
ATOM 1559 O O . ILE A 1 200 ? -5.449 17.240 11.176 1.00 82.00 200 ILE A O 1
ATOM 1563 N N . LYS A 1 201 ? -5.475 17.605 8.958 1.00 82.12 201 LYS A N 1
ATOM 1564 C CA . LYS A 1 201 ? -5.287 19.053 9.075 1.00 82.12 201 LYS A CA 1
ATOM 1565 C C . LYS A 1 201 ? -6.469 19.713 9.792 1.00 82.12 201 LYS A C 1
ATOM 1567 O O . LYS A 1 201 ? -6.242 20.433 10.761 1.00 82.12 201 LYS A O 1
ATOM 1572 N N . GLY A 1 202 ? -7.700 19.421 9.370 1.00 83.38 202 GLY A N 1
ATOM 1573 C CA . GLY A 1 202 ? -8.906 19.971 9.994 1.00 83.38 202 GLY A CA 1
ATOM 1574 C C . GLY A 1 202 ? -9.068 19.538 11.452 1.00 83.38 202 GLY A C 1
ATOM 1575 O O . GLY A 1 202 ? -9.356 20.362 12.315 1.00 83.38 202 GLY A O 1
ATOM 1576 N N . LEU A 1 203 ? -8.796 18.267 11.764 1.00 84.06 203 LEU A N 1
ATOM 1577 C CA . LEU A 1 203 ? -8.854 17.763 13.137 1.00 84.06 203 LEU A CA 1
ATOM 1578 C C . LEU A 1 203 ? -7.793 18.421 14.028 1.00 84.06 203 LEU A C 1
ATOM 1580 O O . LEU A 1 203 ? -8.081 18.801 15.162 1.00 84.06 203 LEU A O 1
ATOM 1584 N N . LYS A 1 204 ? -6.571 18.604 13.514 1.00 80.69 204 LYS A N 1
ATOM 1585 C CA . LYS A 1 204 ? -5.513 19.328 14.223 1.00 80.69 204 LYS A CA 1
ATOM 1586 C C . LYS A 1 204 ? -5.944 20.763 14.523 1.00 80.69 204 LYS A C 1
ATOM 1588 O O . LYS A 1 204 ? -5.776 21.205 15.655 1.00 80.69 204 LYS A O 1
ATOM 1593 N N . GLU A 1 205 ? -6.509 21.475 13.552 1.00 81.38 205 GLU A N 1
ATOM 1594 C CA . GLU A 1 205 ? -7.022 22.842 13.734 1.00 81.38 205 GLU A CA 1
ATOM 1595 C C . GLU A 1 205 ? -8.159 22.895 14.767 1.00 81.38 205 GLU A C 1
ATOM 1597 O O . GLU A 1 205 ? -8.125 23.734 15.668 1.00 81.38 205 GLU A O 1
ATOM 1602 N N . LEU A 1 206 ? -9.100 21.949 14.719 1.00 82.12 206 LEU A N 1
ATOM 1603 C CA . LEU A 1 206 ? -10.203 21.845 15.676 1.00 82.12 206 LEU A CA 1
ATOM 1604 C C . LEU A 1 206 ? -9.714 21.613 17.116 1.00 82.12 206 LEU A C 1
ATOM 1606 O O . LEU A 1 206 ? -10.147 22.308 18.038 1.00 82.12 206 LEU A O 1
ATOM 1610 N N . LEU A 1 207 ? -8.811 20.646 17.311 1.00 79.25 207 LEU A N 1
ATOM 1611 C CA . LEU A 1 207 ? -8.346 20.223 18.636 1.00 79.25 207 LEU A CA 1
ATOM 1612 C C . LEU A 1 207 ? -7.321 21.188 19.241 1.00 79.25 207 LEU A C 1
ATOM 1614 O O . LEU A 1 207 ? -7.317 21.402 20.451 1.00 79.25 207 LEU A O 1
ATOM 1618 N N . THR A 1 208 ? -6.450 21.779 18.420 1.00 78.12 208 THR A N 1
ATOM 1619 C CA . THR A 1 208 ? -5.351 22.635 18.906 1.00 78.12 208 THR A CA 1
ATOM 1620 C C . THR A 1 208 ? -5.664 24.127 18.819 1.00 78.12 208 THR A C 1
ATOM 1622 O O . THR A 1 208 ? -5.130 24.911 19.599 1.00 78.12 208 THR A O 1
ATOM 1625 N N . GLY A 1 209 ? -6.570 24.535 17.927 1.00 69.69 209 GLY A N 1
ATOM 1626 C CA . GLY A 1 209 ? -6.918 25.935 17.677 1.00 69.69 209 GLY A CA 1
ATOM 1627 C C . GLY A 1 209 ? -7.992 26.512 18.603 1.00 69.69 209 GLY A C 1
ATOM 1628 O O . GLY A 1 209 ? -8.506 27.589 18.317 1.00 69.69 209 GLY A O 1
ATOM 1629 N N . LYS A 1 210 ? -8.370 25.807 19.683 1.00 68.31 210 LYS A N 1
ATOM 1630 C CA . LYS A 1 210 ? -9.482 26.158 20.599 1.00 68.31 210 LYS A CA 1
ATOM 1631 C C . LYS A 1 210 ? -10.850 26.333 19.911 1.00 68.31 210 LYS A C 1
ATOM 1633 O O . LYS A 1 210 ? -11.770 26.883 20.511 1.00 68.31 210 LYS A O 1
ATOM 1638 N N . GLN A 1 211 ? -11.012 25.852 18.678 1.00 71.31 211 GLN A N 1
ATOM 1639 C CA . GLN A 1 211 ? -12.264 25.987 17.925 1.00 71.31 211 GLN A CA 1
ATOM 1640 C C . GLN A 1 211 ? -13.350 25.000 18.372 1.00 71.31 211 GLN A C 1
ATOM 1642 O O . GLN A 1 211 ? -14.517 25.182 18.040 1.00 71.31 211 GLN A O 1
ATOM 1647 N N . SER A 1 212 ? -12.992 23.983 19.161 1.00 71.50 212 SER A N 1
ATOM 1648 C CA . SER A 1 212 ? -13.946 23.030 19.730 1.00 71.50 212 SER A CA 1
ATOM 1649 C C . SER A 1 212 ? -14.841 23.639 20.816 1.00 71.50 212 SER A C 1
ATOM 1651 O O . SER A 1 212 ? -16.014 23.286 20.893 1.00 71.50 212 SER A O 1
ATOM 1653 N N . ALA A 1 213 ? -14.336 24.573 21.630 1.00 72.88 213 ALA A N 1
ATOM 1654 C CA . ALA A 1 213 ? -15.077 25.096 22.782 1.00 72.88 213 ALA A CA 1
ATOM 1655 C C . ALA A 1 213 ? -16.398 25.808 22.402 1.00 72.88 213 ALA A C 1
ATOM 1657 O O . ALA A 1 213 ? -17.430 25.441 22.964 1.00 72.88 213 ALA A O 1
ATOM 1658 N N . PRO A 1 214 ? -16.436 26.725 21.410 1.00 77.31 214 PRO A N 1
ATOM 1659 C CA . PRO A 1 214 ? -17.690 27.351 20.978 1.00 77.31 214 PRO A CA 1
ATOM 1660 C C . PRO A 1 214 ? -18.698 26.357 20.381 1.00 77.31 214 PRO A C 1
ATOM 1662 O O . PRO A 1 214 ? -19.906 26.531 20.525 1.00 77.31 214 PRO A O 1
ATOM 1665 N N . ILE A 1 215 ? -18.211 25.306 19.711 1.00 76.50 215 ILE A N 1
ATOM 1666 C CA . ILE A 1 215 ? -19.055 24.266 19.102 1.00 76.50 215 ILE A CA 1
ATOM 1667 C C . ILE A 1 215 ? -19.725 23.427 20.194 1.00 76.50 215 ILE A C 1
ATOM 1669 O O . ILE A 1 215 ? -20.933 23.200 20.140 1.00 76.50 215 ILE A O 1
ATOM 1673 N N . VAL A 1 216 ? -18.961 23.018 21.212 1.00 72.94 216 VAL A N 1
ATOM 1674 C CA . VAL A 1 216 ? -19.477 22.260 22.362 1.00 72.94 216 VAL A CA 1
ATOM 1675 C C . VAL A 1 216 ? -20.483 23.090 23.159 1.00 72.94 216 VAL A C 1
ATOM 1677 O O . VAL A 1 216 ? -21.541 22.589 23.536 1.00 72.94 216 VAL A O 1
ATOM 1680 N N . GLU A 1 217 ? -20.197 24.372 23.384 1.00 75.00 217 GLU A N 1
ATOM 1681 C CA . GLU A 1 217 ? -21.090 25.276 24.112 1.00 75.00 217 GLU A CA 1
ATOM 1682 C C . GLU A 1 217 ? -22.427 25.487 23.383 1.00 75.00 217 GLU A C 1
ATOM 1684 O O . GLU A 1 217 ? -23.493 25.478 24.005 1.00 75.00 217 GLU A O 1
ATOM 1689 N N . ARG A 1 218 ? -22.383 25.630 22.055 1.00 77.62 218 ARG A N 1
ATOM 1690 C CA . ARG A 1 218 ? -23.582 25.714 21.218 1.00 77.62 218 ARG A CA 1
ATOM 1691 C C . ARG A 1 218 ? -24.391 24.417 21.257 1.00 77.62 218 ARG A C 1
ATOM 1693 O O . ARG A 1 218 ? -25.588 24.475 21.521 1.00 77.62 218 ARG A O 1
ATOM 1700 N N . ALA A 1 219 ? -23.747 23.267 21.060 1.00 69.94 219 ALA A N 1
ATOM 1701 C CA . ALA A 1 219 ? -24.419 21.966 21.082 1.00 69.94 219 ALA A CA 1
ATOM 1702 C C . ALA A 1 219 ? -25.078 21.686 22.444 1.00 69.94 219 ALA A C 1
ATOM 1704 O O . ALA A 1 219 ? -26.211 21.218 22.511 1.00 69.94 219 ALA A O 1
ATOM 1705 N N . THR A 1 220 ? -24.410 22.051 23.542 1.00 70.81 220 THR A N 1
ATOM 1706 C CA . THR A 1 220 ? -24.958 21.909 24.901 1.00 70.81 220 THR A CA 1
ATOM 1707 C C . THR A 1 220 ? -26.220 22.755 25.089 1.00 70.81 220 THR A C 1
ATOM 1709 O O . THR A 1 220 ? -27.191 22.286 25.684 1.00 70.81 220 THR A O 1
ATOM 1712 N N . ARG A 1 221 ? -26.243 23.984 24.548 1.00 74.50 221 ARG A N 1
ATOM 1713 C CA . ARG A 1 221 ? -27.433 24.850 24.570 1.00 74.50 221 ARG A CA 1
ATOM 1714 C C . ARG A 1 221 ? -28.584 24.278 23.745 1.00 74.50 221 ARG A C 1
ATOM 1716 O O . ARG A 1 221 ? -29.715 24.285 24.222 1.00 74.50 221 ARG A O 1
ATOM 1723 N N . GLU A 1 222 ? -28.304 23.766 22.551 1.00 73.44 222 GLU A N 1
ATOM 1724 C CA . GLU A 1 222 ? -29.316 23.162 21.673 1.00 73.44 222 GLU A CA 1
ATOM 1725 C C . GLU A 1 222 ? -29.929 21.900 22.311 1.00 73.44 222 GLU A C 1
ATOM 1727 O O . GLU A 1 222 ? -31.151 21.785 22.382 1.00 73.44 222 GLU A O 1
ATOM 1732 N N . ILE A 1 223 ? -29.111 21.021 22.904 1.00 64.75 22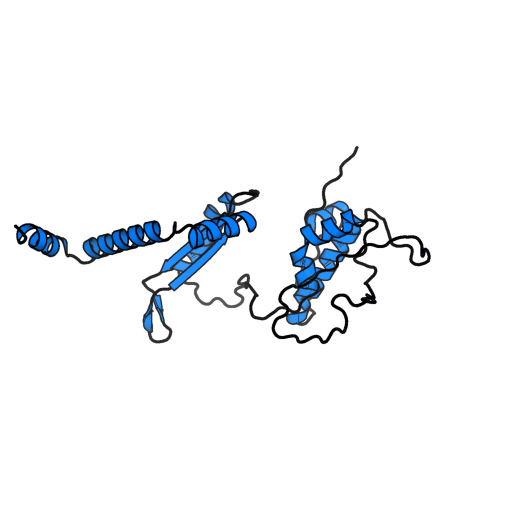3 ILE A N 1
ATOM 1733 C CA . ILE A 1 223 ? -29.584 19.828 23.631 1.00 64.75 223 ILE A CA 1
ATOM 1734 C C . ILE A 1 223 ? -30.435 20.211 24.850 1.00 64.75 223 ILE A C 1
ATOM 1736 O O . ILE A 1 223 ? -31.469 19.590 25.107 1.00 64.75 223 ILE A O 1
ATOM 1740 N N . ALA A 1 224 ? -30.020 21.222 25.621 1.00 67.56 224 ALA A N 1
ATOM 1741 C CA . ALA A 1 224 ? -30.796 21.704 26.763 1.00 67.56 224 ALA A CA 1
ATOM 1742 C C . ALA A 1 224 ? -32.166 22.246 26.320 1.00 67.56 224 ALA A C 1
ATOM 1744 O O . ALA A 1 224 ? -33.180 21.940 26.945 1.00 67.56 224 ALA A O 1
ATOM 1745 N N . PHE A 1 225 ? -32.204 22.985 25.209 1.00 71.69 225 PHE A N 1
ATOM 1746 C CA . PHE A 1 225 ? -33.430 23.527 24.632 1.00 71.69 225 PHE A CA 1
ATOM 1747 C C . PHE A 1 225 ? -34.372 22.428 24.111 1.00 71.69 225 PHE A C 1
ATOM 1749 O O . PHE A 1 225 ? -35.566 22.448 24.404 1.00 71.69 225 PHE A O 1
ATOM 1756 N N . GLU A 1 226 ? -33.855 21.411 23.416 1.00 66.50 226 GLU A N 1
ATOM 1757 C CA . GLU A 1 226 ? -34.667 20.273 22.963 1.00 66.50 226 GLU A CA 1
ATOM 1758 C C . GLU A 1 226 ? -35.245 19.455 24.123 1.00 66.50 226 GLU A C 1
ATOM 1760 O O . GLU A 1 226 ? -36.412 19.054 24.076 1.00 66.50 226 GLU A O 1
ATOM 1765 N N . LYS A 1 227 ? -34.464 19.240 25.191 1.00 62.97 227 LYS A N 1
ATOM 1766 C CA . LYS A 1 227 ? -34.947 18.584 26.417 1.00 62.97 227 LYS A CA 1
ATOM 1767 C C . LYS A 1 227 ? -36.044 19.400 27.106 1.00 62.97 227 LYS A C 1
ATOM 1769 O O . LYS A 1 227 ? -37.007 18.812 27.594 1.00 62.97 227 LYS A O 1
ATOM 1774 N N . MET A 1 228 ? -35.945 20.732 27.096 1.00 60.44 228 MET A N 1
ATOM 1775 C CA . MET A 1 228 ? -36.991 21.628 27.614 1.00 60.44 228 MET A CA 1
ATOM 1776 C C . MET A 1 228 ? -38.294 21.541 26.804 1.00 60.44 228 MET A C 1
ATOM 1778 O O . MET A 1 228 ? -39.377 21.574 27.389 1.00 60.44 228 MET A O 1
ATOM 1782 N N . ILE A 1 229 ? -38.204 21.382 25.479 1.00 63.69 229 ILE A N 1
ATOM 1783 C CA . ILE A 1 229 ? -39.370 21.246 24.591 1.00 63.69 229 ILE A CA 1
ATOM 1784 C C . ILE A 1 229 ? -40.023 19.860 24.719 1.00 63.69 229 ILE A C 1
ATOM 1786 O O . ILE A 1 229 ? -41.244 19.772 24.832 1.00 63.69 229 ILE A O 1
ATOM 1790 N N . LYS A 1 230 ? -39.237 18.773 24.722 1.00 59.56 230 LYS A N 1
ATOM 1791 C CA . LYS A 1 230 ? -39.755 17.391 24.795 1.00 59.56 230 LYS A CA 1
ATOM 1792 C C . LYS A 1 230 ? -40.225 16.984 26.201 1.00 59.56 230 LYS A C 1
ATOM 1794 O O . LYS A 1 230 ? -41.082 16.116 26.316 1.00 59.56 230 LYS A O 1
ATOM 1799 N N . GLY A 1 231 ? -39.701 17.609 27.260 1.00 54.31 231 GLY A N 1
ATOM 1800 C CA . GLY A 1 231 ? -40.003 17.292 28.664 1.00 54.31 231 GLY A CA 1
ATOM 1801 C C . GLY A 1 231 ? -41.216 18.004 29.282 1.00 54.31 231 GLY A C 1
ATOM 1802 O O . GLY A 1 231 ? -41.387 17.935 30.494 1.00 54.31 231 GLY A O 1
ATOM 1803 N N . GLY A 1 232 ? -42.044 18.709 28.498 1.00 54.91 232 GLY A N 1
ATOM 1804 C CA . GLY A 1 232 ? -43.292 19.320 28.989 1.00 54.91 232 GLY A CA 1
ATOM 1805 C C . GLY A 1 232 ? -43.128 20.520 29.938 1.00 54.91 232 GLY A C 1
ATOM 1806 O O . GLY A 1 232 ? -44.021 20.793 30.734 1.00 54.91 232 GLY A O 1
ATOM 1807 N N . GLY A 1 233 ? -42.006 21.246 29.877 1.00 61.31 233 GLY A N 1
ATOM 1808 C CA . GLY A 1 233 ? -41.625 22.251 30.883 1.00 61.31 233 GLY A CA 1
ATOM 1809 C C . GLY A 1 233 ? -41.747 23.725 30.478 1.00 61.31 233 GLY A C 1
ATOM 1810 O O . GLY A 1 233 ? -41.096 24.566 31.094 1.00 61.31 233 GLY A O 1
ATOM 1811 N N . ILE A 1 234 ? -42.536 24.082 29.457 1.00 56.41 234 ILE A N 1
ATOM 1812 C CA . ILE A 1 234 ? -42.719 25.502 29.083 1.00 56.41 234 ILE A CA 1
ATOM 1813 C C . ILE A 1 234 ? -43.339 26.304 30.244 1.00 56.41 234 ILE A C 1
ATOM 1815 O O . ILE A 1 234 ? -42.946 27.444 30.484 1.00 56.41 234 ILE A O 1
ATOM 1819 N N . GLU A 1 235 ? -44.241 25.704 31.027 1.00 53.84 235 GLU A N 1
ATOM 1820 C CA . GLU A 1 235 ? -44.882 26.382 32.162 1.00 53.84 235 GLU A CA 1
ATOM 1821 C C . GLU A 1 235 ? -43.945 26.626 33.355 1.00 53.84 235 GLU A C 1
ATOM 1823 O O . GLU A 1 235 ? -44.063 27.666 34.005 1.00 53.84 235 GLU A O 1
ATOM 1828 N N . SER A 1 236 ? -43.003 25.720 33.653 1.00 55.38 236 SER A N 1
ATOM 1829 C CA . SER A 1 236 ? -42.055 25.913 34.763 1.00 55.38 236 SER A CA 1
ATOM 1830 C C . SER A 1 236 ? -41.017 26.986 34.434 1.00 55.38 236 SER A C 1
ATOM 1832 O O . SER A 1 236 ? -40.706 27.819 35.278 1.00 55.38 236 SER A O 1
ATOM 1834 N N . PHE A 1 237 ? -40.553 27.029 33.183 1.00 52.38 237 PHE A N 1
ATOM 1835 C CA . PHE A 1 237 ? -39.632 28.055 32.696 1.00 52.38 237 PHE A CA 1
ATOM 1836 C C . PHE A 1 237 ? -40.282 29.447 32.632 1.00 52.38 237 PHE A C 1
ATOM 1838 O O . PHE A 1 237 ? -39.683 30.434 33.056 1.00 52.38 237 PHE A O 1
ATOM 1845 N N . LEU A 1 238 ? -41.537 29.539 32.172 1.00 59.03 238 LEU A N 1
ATOM 1846 C CA . LEU A 1 238 ? -42.288 30.799 32.198 1.00 59.03 238 LEU A CA 1
ATOM 1847 C C . LEU A 1 238 ? -42.573 31.266 33.634 1.00 59.03 238 LEU A C 1
ATOM 1849 O O . LEU A 1 238 ? -42.522 32.467 33.892 1.00 59.03 238 LEU A O 1
ATOM 1853 N N . LYS A 1 239 ? -42.811 30.350 34.585 1.00 56.31 239 LYS A N 1
ATOM 1854 C CA . LYS A 1 239 ? -42.917 30.687 36.016 1.00 56.31 239 LYS A CA 1
ATOM 1855 C C . LYS A 1 239 ? -41.612 31.234 36.594 1.00 56.31 239 LYS A C 1
ATOM 1857 O O . LYS A 1 239 ? -41.671 32.211 37.332 1.00 56.31 239 LYS A O 1
ATOM 1862 N N . ASP A 1 240 ? -40.463 30.664 36.243 1.00 54.16 240 ASP A N 1
ATOM 1863 C CA . ASP A 1 240 ? -39.159 31.140 36.729 1.00 54.16 240 ASP A CA 1
ATOM 1864 C C . ASP A 1 240 ? -38.761 32.505 36.145 1.00 54.16 240 ASP A C 1
ATOM 1866 O O . ASP A 1 240 ? -38.092 33.289 36.819 1.00 54.16 240 ASP A O 1
ATOM 1870 N N . ILE A 1 241 ? -39.211 32.832 34.927 1.00 51.53 241 ILE A N 1
ATOM 1871 C CA . ILE A 1 241 ? -39.060 34.176 34.344 1.00 51.53 241 ILE A CA 1
ATOM 1872 C C . ILE A 1 241 ? -40.040 35.171 34.980 1.00 51.53 241 ILE A C 1
ATOM 1874 O O . ILE A 1 241 ? -39.665 36.307 35.251 1.00 51.53 241 ILE A O 1
ATOM 1878 N N . MET A 1 242 ? -41.287 34.766 35.242 1.00 52.50 242 MET A N 1
ATOM 1879 C CA . MET A 1 242 ? -42.295 35.653 35.838 1.00 52.50 242 MET A CA 1
ATOM 1880 C C . MET A 1 242 ? -42.078 35.914 37.338 1.00 52.50 242 MET A C 1
ATOM 1882 O O . MET A 1 242 ? -42.530 36.944 37.830 1.00 52.50 242 MET A O 1
ATOM 1886 N N . ASN A 1 243 ? -41.384 35.023 38.053 1.00 53.56 243 ASN A N 1
ATOM 1887 C CA . ASN A 1 243 ? -41.111 35.153 39.490 1.00 53.56 243 ASN A CA 1
ATOM 1888 C C . ASN A 1 243 ? -39.746 35.786 39.825 1.00 53.56 243 ASN A C 1
ATOM 1890 O O . ASN A 1 243 ? -39.470 36.000 41.002 1.00 53.56 243 ASN A O 1
ATOM 1894 N N . ASN A 1 244 ? -38.906 36.092 38.830 1.00 42.50 244 ASN A N 1
ATO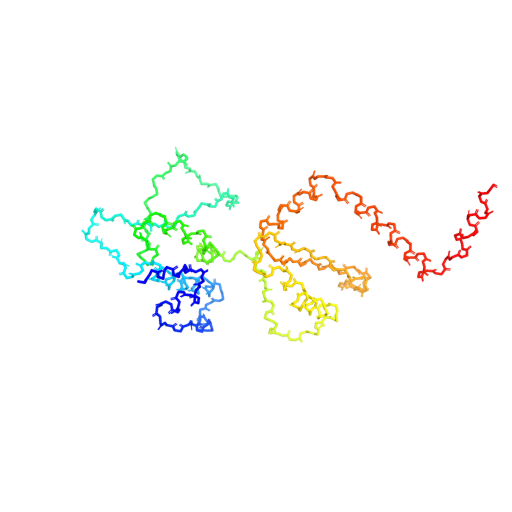M 1895 C CA . ASN A 1 244 ? -37.645 36.819 39.016 1.00 42.50 244 ASN A CA 1
ATOM 1896 C C . ASN A 1 244 ? -37.743 38.264 38.487 1.00 42.50 244 ASN A C 1
ATOM 1898 O O . ASN A 1 244 ? -36.979 38.660 37.607 1.00 42.50 244 ASN A O 1
ATOM 1902 N N . ASN A 1 245 ? -38.684 39.034 39.048 1.00 43.09 245 ASN A N 1
ATOM 1903 C CA . ASN A 1 245 ? -38.660 40.503 39.075 1.00 43.09 245 ASN A CA 1
ATOM 1904 C C . ASN A 1 245 ? -38.476 40.977 40.517 1.00 43.09 245 ASN A C 1
ATOM 1906 O O . ASN A 1 245 ? -39.283 40.542 41.370 1.00 43.09 245 ASN A O 1
#